Protein AF-A0A2V7XN64-F1 (afdb_monomer_lite)

Structure (mmCIF, N/CA/C/O backbone):
data_AF-A0A2V7XN64-F1
#
_entry.id   AF-A0A2V7XN64-F1
#
loop_
_atom_site.group_PDB
_atom_site.id
_atom_site.type_symbol
_atom_site.label_atom_id
_atom_site.label_alt_id
_atom_site.label_comp_id
_atom_site.label_asym_id
_atom_site.label_entity_id
_atom_site.label_seq_id
_atom_site.pdbx_PDB_ins_code
_atom_site.Cartn_x
_atom_site.Cartn_y
_atom_site.Cartn_z
_atom_site.occupancy
_atom_site.B_iso_or_equiv
_atom_site.auth_seq_id
_atom_site.auth_comp_id
_atom_site.auth_asym_id
_atom_site.auth_atom_id
_atom_site.pdbx_PDB_model_num
ATOM 1 N N . MET A 1 1 ? 35.905 -12.256 -39.930 1.00 64.62 1 MET A N 1
ATOM 2 C CA . MET A 1 1 ? 35.492 -12.302 -38.509 1.00 64.62 1 MET A CA 1
ATOM 3 C C . MET A 1 1 ? 35.348 -13.766 -38.122 1.00 64.62 1 MET A C 1
ATOM 5 O O . MET A 1 1 ? 34.742 -14.495 -38.900 1.00 64.62 1 MET A O 1
ATOM 9 N N . ARG A 1 2 ? 35.971 -14.241 -37.036 1.00 87.88 2 ARG A N 1
ATOM 10 C CA . ARG A 1 2 ? 35.877 -15.666 -36.661 1.00 87.88 2 ARG A CA 1
ATOM 11 C C . ARG A 1 2 ? 34.485 -15.935 -36.075 1.00 87.88 2 ARG A C 1
ATOM 13 O O . ARG A 1 2 ? 33.890 -15.037 -35.491 1.00 87.88 2 ARG A O 1
ATOM 20 N N . LEU A 1 3 ? 33.978 -17.167 -36.184 1.00 87.94 3 LEU A N 1
ATOM 21 C CA . LEU A 1 3 ? 32.663 -17.552 -35.637 1.00 87.94 3 LEU A CA 1
ATOM 22 C C . LEU A 1 3 ? 32.518 -17.186 -34.146 1.00 87.94 3 LEU A C 1
ATOM 24 O O . LEU A 1 3 ? 31.467 -16.733 -33.711 1.00 87.94 3 LEU A O 1
ATOM 28 N N . ARG A 1 4 ? 33.603 -17.312 -33.372 1.00 87.44 4 ARG A N 1
ATOM 29 C CA . ARG A 1 4 ? 33.650 -16.898 -31.959 1.00 87.44 4 ARG A CA 1
ATOM 30 C C . ARG A 1 4 ? 33.387 -15.403 -31.768 1.00 87.44 4 ARG A C 1
ATOM 32 O O . ARG A 1 4 ? 32.646 -15.041 -30.863 1.00 87.44 4 ARG A O 1
ATOM 39 N N . ASP A 1 5 ? 33.935 -14.559 -32.638 1.00 88.25 5 ASP A N 1
ATOM 40 C CA . ASP A 1 5 ? 33.748 -13.105 -32.586 1.00 88.25 5 ASP A CA 1
ATOM 41 C C . ASP A 1 5 ? 32.302 -12.732 -32.957 1.00 88.25 5 ASP A C 1
ATOM 43 O O . ASP A 1 5 ? 31.716 -11.843 -32.349 1.00 88.25 5 ASP A O 1
ATOM 47 N N . GLN A 1 6 ? 31.700 -13.448 -33.917 1.00 88.81 6 GLN A N 1
ATOM 48 C CA . GLN A 1 6 ? 30.286 -13.292 -34.285 1.00 88.81 6 GLN A CA 1
ATOM 49 C C . GLN A 1 6 ? 29.351 -13.664 -33.131 1.00 88.81 6 GLN A C 1
ATOM 51 O O . GLN A 1 6 ? 28.416 -12.923 -32.840 1.00 88.81 6 GLN A O 1
ATOM 56 N N . VAL A 1 7 ? 29.620 -14.782 -32.452 1.00 92.38 7 VAL A N 1
ATOM 57 C CA . VAL A 1 7 ? 28.839 -15.221 -31.286 1.00 92.38 7 VAL A CA 1
ATOM 58 C C . VAL A 1 7 ? 29.004 -14.247 -30.118 1.00 92.38 7 VAL A C 1
ATOM 60 O O . VAL A 1 7 ? 28.010 -13.864 -29.506 1.00 92.38 7 VAL A O 1
ATOM 63 N N . ALA A 1 8 ? 30.231 -13.800 -29.833 1.00 92.12 8 ALA A N 1
ATOM 64 C CA . ALA A 1 8 ? 30.486 -12.816 -28.785 1.00 92.12 8 ALA A CA 1
ATOM 65 C C . ALA A 1 8 ? 29.764 -11.488 -29.068 1.00 92.12 8 ALA A C 1
ATOM 67 O O . ALA A 1 8 ? 29.095 -10.952 -28.188 1.00 92.12 8 ALA A O 1
ATOM 68 N N . LEU A 1 9 ? 29.829 -10.995 -30.309 1.00 93.62 9 LEU A N 1
ATOM 69 C CA . LEU A 1 9 ? 29.122 -9.786 -30.726 1.00 93.62 9 LEU A CA 1
ATOM 70 C C . LEU A 1 9 ? 27.600 -9.942 -30.599 1.00 93.62 9 LEU A C 1
ATOM 72 O O . LEU A 1 9 ? 26.940 -9.053 -30.066 1.00 93.62 9 LEU A O 1
ATOM 76 N N . ALA A 1 10 ? 27.043 -11.073 -31.038 1.00 92.75 10 ALA A N 1
ATOM 77 C CA . ALA A 1 10 ? 25.613 -11.349 -30.916 1.00 92.75 10 ALA A CA 1
ATOM 78 C C . ALA A 1 10 ? 25.155 -11.386 -29.449 1.00 92.75 10 ALA A C 1
ATOM 80 O O . ALA A 1 10 ? 24.114 -10.819 -29.120 1.00 92.75 10 ALA A O 1
ATOM 81 N N . ALA A 1 11 ? 25.946 -11.991 -28.557 1.00 93.69 11 ALA A N 1
ATOM 82 C CA . ALA A 1 11 ? 25.658 -12.012 -27.126 1.00 93.69 11 ALA A CA 1
ATOM 83 C C . ALA A 1 11 ? 25.677 -10.600 -26.517 1.00 93.69 11 ALA A C 1
ATOM 85 O O . ALA A 1 11 ? 24.757 -10.234 -25.788 1.00 93.69 11 ALA A O 1
ATOM 86 N N . VAL A 1 12 ? 26.681 -9.784 -26.857 1.00 95.31 12 VAL A N 1
ATOM 87 C CA . VAL A 1 12 ? 26.767 -8.387 -26.399 1.00 95.31 12 VAL A CA 1
ATOM 88 C C . VAL A 1 12 ? 25.569 -7.573 -26.889 1.00 95.31 12 VAL A C 1
ATOM 90 O O . VAL A 1 12 ? 24.966 -6.850 -26.098 1.00 95.31 12 VAL A O 1
ATOM 93 N N . LEU A 1 13 ? 25.183 -7.721 -28.160 1.00 95.06 13 LEU A N 1
ATOM 94 C CA . LEU A 1 13 ? 24.012 -7.044 -28.719 1.00 95.06 13 LEU A CA 1
ATOM 95 C C . LEU A 1 13 ? 22.727 -7.464 -28.005 1.00 95.06 13 LEU A C 1
ATOM 97 O O . LEU A 1 13 ? 21.963 -6.600 -27.590 1.00 95.06 13 LEU A O 1
ATOM 101 N N . ALA A 1 14 ? 22.515 -8.764 -27.790 1.00 94.44 14 ALA A N 1
ATOM 102 C CA . ALA A 1 14 ? 21.340 -9.261 -27.078 1.00 94.44 14 ALA A CA 1
ATOM 103 C C . ALA A 1 14 ? 21.249 -8.699 -25.648 1.00 94.44 14 ALA A C 1
ATOM 105 O O . ALA A 1 14 ? 20.182 -8.253 -25.222 1.00 94.44 14 ALA A O 1
ATOM 106 N N . VAL A 1 15 ? 22.373 -8.661 -24.924 1.00 94.38 15 VAL A N 1
ATOM 107 C CA . VAL A 1 15 ? 22.450 -8.084 -23.574 1.00 94.38 15 VAL A CA 1
ATOM 108 C C . VAL A 1 15 ? 22.152 -6.583 -23.600 1.00 94.38 15 VAL A C 1
ATOM 110 O O . VAL A 1 15 ? 21.329 -6.108 -22.816 1.00 94.38 15 VAL A O 1
ATOM 113 N N . ALA A 1 16 ? 22.761 -5.835 -24.523 1.00 94.81 16 ALA A N 1
ATOM 114 C CA . ALA A 1 16 ? 22.521 -4.401 -24.666 1.00 94.81 16 ALA A CA 1
ATOM 115 C C . ALA A 1 16 ? 21.051 -4.099 -25.001 1.00 94.81 16 ALA A C 1
ATOM 117 O O . ALA A 1 16 ? 20.446 -3.218 -24.388 1.00 94.81 16 ALA A O 1
ATOM 118 N N . THR A 1 17 ? 20.447 -4.864 -25.915 1.00 94.69 17 THR A N 1
ATOM 119 C CA . THR A 1 17 ? 19.026 -4.740 -26.261 1.00 94.69 17 THR A CA 1
ATOM 120 C C . THR A 1 17 ? 18.131 -5.024 -25.059 1.00 94.69 17 THR A C 1
ATOM 122 O O . THR A 1 17 ? 17.194 -4.267 -24.813 1.00 94.69 17 THR A O 1
ATOM 125 N N . TYR A 1 18 ? 18.423 -6.066 -24.276 1.00 94.38 18 TYR A N 1
ATOM 126 C CA . TYR A 1 18 ? 17.663 -6.366 -23.063 1.00 94.38 18 TYR A CA 1
ATOM 127 C C . TYR A 1 18 ? 17.697 -5.201 -22.064 1.00 94.38 18 TYR A C 1
ATOM 129 O O . TYR A 1 18 ? 16.645 -4.777 -21.584 1.00 94.38 18 TYR A O 1
ATOM 137 N N . PHE A 1 19 ? 18.877 -4.636 -21.788 1.00 95.06 19 PHE A N 1
ATOM 138 C CA . PHE A 1 19 ? 18.994 -3.491 -20.881 1.00 95.06 19 PHE A CA 1
ATOM 139 C C . PHE A 1 19 ? 18.299 -2.236 -21.420 1.00 95.06 19 PHE A C 1
ATOM 141 O O . PHE A 1 19 ? 17.638 -1.538 -20.652 1.00 95.06 19 PHE A O 1
ATOM 148 N N . ALA A 1 20 ? 18.370 -1.979 -22.729 1.00 94.75 20 ALA A N 1
ATOM 149 C CA . ALA A 1 20 ? 17.649 -0.873 -23.354 1.00 94.75 20 ALA A CA 1
ATOM 150 C C . ALA A 1 20 ? 16.124 -1.030 -23.209 1.00 94.75 20 ALA A C 1
ATOM 152 O O . ALA A 1 20 ? 15.440 -0.100 -22.782 1.00 94.75 20 ALA A O 1
ATOM 153 N N . LEU A 1 21 ? 15.586 -2.221 -23.496 1.00 95.44 21 LEU A N 1
ATOM 154 C CA . LEU A 1 21 ? 14.158 -2.512 -23.340 1.00 95.44 21 LEU A CA 1
ATOM 155 C C . LEU A 1 21 ? 13.710 -2.430 -21.882 1.00 95.44 21 LEU A C 1
ATOM 157 O O . LEU A 1 21 ? 12.635 -1.902 -21.597 1.00 95.44 21 LEU A O 1
ATOM 161 N N . ARG A 1 22 ? 14.540 -2.913 -20.953 1.00 94.81 22 ARG A N 1
ATOM 162 C CA . ARG A 1 22 ? 14.286 -2.780 -19.520 1.00 94.81 22 ARG A CA 1
ATOM 163 C C . ARG A 1 22 ? 14.201 -1.313 -19.110 1.00 94.81 22 ARG A C 1
ATOM 165 O O . ARG A 1 22 ? 13.251 -0.949 -18.430 1.00 94.81 22 ARG A O 1
ATOM 172 N N . HIS A 1 23 ? 15.130 -0.472 -19.554 1.00 94.88 23 HIS A N 1
ATOM 173 C CA . HIS A 1 23 ? 15.107 0.954 -19.236 1.00 94.88 23 HIS A CA 1
ATOM 174 C C . HIS A 1 23 ? 13.850 1.648 -19.788 1.00 94.88 23 HIS A C 1
ATOM 176 O O . HIS A 1 23 ? 13.207 2.425 -19.087 1.00 94.88 23 HIS A O 1
ATOM 182 N N . VAL A 1 24 ? 13.427 1.298 -21.009 1.00 95.81 24 VAL A N 1
ATOM 183 C CA . VAL A 1 24 ? 12.155 1.774 -21.584 1.00 95.81 24 VAL A CA 1
ATOM 184 C C . VAL A 1 24 ? 10.953 1.306 -20.759 1.00 95.81 24 VAL A C 1
ATOM 186 O O . VAL A 1 24 ? 10.021 2.080 -20.535 1.00 95.81 24 VAL A O 1
ATOM 189 N N . ALA A 1 25 ? 10.948 0.051 -20.305 1.00 96.00 25 ALA A N 1
ATOM 190 C CA . ALA A 1 25 ? 9.887 -0.482 -19.457 1.00 96.00 25 ALA A CA 1
ATOM 191 C C . ALA A 1 25 ? 9.818 0.247 -18.108 1.00 96.00 25 ALA A C 1
ATOM 193 O O . ALA A 1 25 ? 8.730 0.623 -17.679 1.00 96.00 25 ALA A O 1
ATOM 194 N N . GLU A 1 26 ? 10.963 0.485 -17.469 1.00 94.88 26 GLU A N 1
ATOM 195 C CA . GLU A 1 26 ? 11.059 1.249 -16.225 1.00 94.88 26 GLU A CA 1
ATOM 196 C C . GLU A 1 26 ? 10.533 2.676 -16.433 1.00 94.88 26 GLU A C 1
ATOM 198 O O . GLU A 1 26 ? 9.599 3.072 -15.741 1.00 94.88 26 GLU A O 1
ATOM 203 N N . GLY A 1 27 ? 10.992 3.391 -17.465 1.00 95.50 27 GLY A N 1
ATOM 204 C CA . GLY A 1 27 ? 10.492 4.733 -17.789 1.00 95.50 27 GLY A CA 1
ATOM 205 C C . GLY A 1 27 ? 8.982 4.780 -18.068 1.00 95.50 27 GLY A C 1
ATOM 206 O O . GLY A 1 27 ? 8.300 5.706 -17.631 1.00 95.50 27 GLY A O 1
ATOM 207 N N . LYS A 1 28 ? 8.418 3.756 -18.727 1.00 95.56 28 LYS A N 1
ATOM 208 C CA . LYS A 1 28 ? 6.959 3.627 -18.911 1.00 95.56 28 LYS A CA 1
ATOM 209 C C . LYS A 1 28 ? 6.221 3.418 -17.589 1.00 95.56 28 LYS A C 1
ATOM 211 O O . LYS A 1 28 ? 5.162 4.013 -17.404 1.00 95.56 28 LYS A O 1
ATOM 216 N N . SER A 1 29 ? 6.752 2.589 -16.686 1.00 94.94 29 SER A N 1
ATOM 217 C CA . SER A 1 29 ? 6.166 2.403 -15.353 1.00 94.94 29 SER A CA 1
ATOM 218 C C . SER A 1 29 ? 6.143 3.711 -14.564 1.00 94.94 29 SER A C 1
ATOM 220 O O . SER A 1 29 ? 5.143 4.020 -13.927 1.00 94.94 29 SER A O 1
ATOM 222 N N . GLU A 1 30 ? 7.214 4.499 -14.638 1.00 95.31 30 GLU A N 1
ATOM 223 C CA . GLU A 1 30 ? 7.325 5.780 -13.932 1.00 95.31 30 GLU A CA 1
ATOM 224 C C . GLU A 1 30 ? 6.386 6.839 -14.509 1.00 95.31 30 GLU A C 1
ATOM 226 O O . GLU A 1 30 ? 5.691 7.526 -13.761 1.00 95.31 30 GLU A O 1
ATOM 231 N N . ALA A 1 31 ? 6.295 6.926 -15.837 1.00 95.44 31 ALA A N 1
ATOM 232 C CA . ALA A 1 31 ? 5.363 7.828 -16.505 1.00 95.44 31 ALA A CA 1
ATOM 233 C C . ALA A 1 31 ? 3.897 7.519 -16.149 1.00 95.44 31 ALA A C 1
ATOM 235 O O . ALA A 1 31 ? 3.103 8.443 -15.983 1.00 95.44 31 ALA A O 1
ATOM 236 N N . ALA A 1 32 ? 3.543 6.240 -15.973 1.00 95.31 32 ALA A N 1
ATOM 237 C CA . ALA A 1 32 ? 2.188 5.822 -15.603 1.00 95.31 32 ALA A CA 1
ATOM 238 C C . ALA A 1 32 ? 1.737 6.336 -14.221 1.00 95.31 32 ALA A C 1
ATOM 240 O O . ALA A 1 32 ? 0.539 6.393 -13.953 1.00 95.31 32 ALA A O 1
ATOM 241 N N . VAL A 1 33 ? 2.679 6.726 -13.358 1.00 96.25 33 VAL A N 1
ATOM 242 C CA . VAL A 1 33 ? 2.412 7.225 -11.999 1.00 96.25 33 VAL A CA 1
ATOM 243 C C . VAL A 1 33 ? 2.814 8.692 -11.808 1.00 96.25 33 VAL A C 1
ATOM 245 O O . VAL A 1 33 ? 2.978 9.146 -10.679 1.00 96.25 33 VAL A O 1
ATOM 248 N N . GLY A 1 34 ? 2.978 9.439 -12.905 1.00 94.69 34 GLY A N 1
ATOM 249 C CA . GLY A 1 34 ? 3.270 10.877 -12.879 1.00 94.69 34 GLY A CA 1
ATOM 250 C C . GLY A 1 34 ? 4.756 11.247 -12.773 1.00 94.69 34 GLY A C 1
ATOM 251 O O . GLY A 1 34 ? 5.073 12.431 -12.701 1.00 94.69 34 GLY A O 1
ATOM 252 N N . GLY A 1 35 ? 5.669 10.272 -12.813 1.00 93.38 35 GLY A N 1
ATOM 253 C CA . GLY A 1 35 ? 7.117 10.498 -12.773 1.00 93.38 35 GLY A CA 1
ATOM 254 C C . GLY A 1 35 ? 7.665 10.907 -11.399 1.00 93.38 35 GLY A C 1
ATOM 255 O O . GLY A 1 35 ? 6.955 10.906 -10.393 1.00 93.38 35 GLY A O 1
ATOM 256 N N . GLY A 1 36 ? 8.968 11.215 -11.355 1.00 93.50 36 GLY A N 1
ATOM 257 C CA . GLY A 1 36 ? 9.659 11.657 -10.133 1.00 93.50 36 GLY A CA 1
ATOM 258 C C . GLY A 1 36 ? 9.657 10.616 -9.011 1.00 93.50 36 GLY A C 1
ATOM 259 O O . GLY A 1 36 ? 9.630 10.974 -7.836 1.00 93.50 36 GLY A O 1
ATOM 260 N N . VAL A 1 37 ? 9.609 9.332 -9.372 1.00 96.69 37 VAL A N 1
ATOM 261 C CA . VAL A 1 37 ? 9.545 8.242 -8.401 1.00 96.69 37 VAL A CA 1
ATOM 262 C C . VAL A 1 37 ? 10.905 8.010 -7.759 1.00 96.69 37 VAL A C 1
ATOM 264 O O . VAL A 1 37 ? 11.946 8.224 -8.378 1.00 96.69 37 VAL A O 1
ATOM 267 N N . PHE A 1 38 ? 10.901 7.504 -6.534 1.00 96.62 38 PHE A N 1
ATOM 268 C CA . PHE A 1 38 ? 12.132 7.166 -5.828 1.00 96.62 38 PHE A CA 1
ATOM 269 C C . PHE A 1 38 ? 11.915 6.001 -4.870 1.00 96.62 38 PHE A C 1
ATOM 271 O O . PHE A 1 38 ? 10.785 5.606 -4.579 1.00 96.62 38 PHE A O 1
ATOM 278 N N . ARG A 1 39 ? 13.007 5.407 -4.397 1.00 94.44 39 ARG A N 1
ATOM 279 C CA . ARG A 1 39 ? 12.948 4.343 -3.394 1.00 94.44 39 ARG A CA 1
ATOM 280 C C . ARG A 1 39 ? 12.865 4.963 -1.997 1.00 94.44 39 ARG A C 1
ATOM 282 O O . ARG A 1 39 ? 13.573 5.931 -1.741 1.00 94.44 39 ARG A O 1
ATOM 289 N N . PRO A 1 40 ? 12.044 4.419 -1.084 1.00 90.38 40 PRO A N 1
ATOM 290 C CA . PRO A 1 40 ? 12.099 4.814 0.318 1.00 90.38 40 PRO A CA 1
ATOM 291 C C . PRO A 1 40 ? 13.333 4.164 0.970 1.00 90.38 40 PRO A C 1
ATOM 293 O O . PRO A 1 40 ? 13.292 3.021 1.436 1.00 90.38 40 PRO A O 1
ATOM 296 N N . ASP A 1 41 ? 14.462 4.865 0.920 1.00 90.75 41 ASP A N 1
ATOM 297 C CA . ASP A 1 41 ? 15.763 4.429 1.435 1.00 90.75 41 ASP A CA 1
ATOM 298 C C . ASP A 1 41 ? 16.497 5.561 2.179 1.00 90.75 41 ASP A C 1
ATOM 300 O O . ASP A 1 41 ? 15.908 6.588 2.512 1.00 90.75 41 ASP A O 1
ATOM 304 N N . GLU A 1 42 ? 17.779 5.366 2.491 1.00 83.94 42 GLU A N 1
ATOM 305 C CA . GLU A 1 42 ? 18.584 6.316 3.272 1.00 83.94 42 GLU A CA 1
ATOM 306 C C . GLU A 1 42 ? 18.710 7.702 2.614 1.00 83.94 42 GLU A C 1
ATOM 308 O O . GLU A 1 42 ? 18.925 8.691 3.318 1.00 83.94 42 GLU A O 1
ATOM 313 N N . HIS A 1 43 ? 18.528 7.808 1.292 1.00 90.50 43 HIS A N 1
ATOM 314 C CA . HIS A 1 43 ? 18.517 9.093 0.587 1.00 90.50 43 HIS A CA 1
ATOM 315 C C . HIS A 1 43 ? 17.185 9.844 0.741 1.00 90.50 43 HIS A C 1
ATOM 317 O O . HIS A 1 43 ? 17.131 11.054 0.525 1.00 90.50 43 HIS A O 1
ATOM 323 N N . HIS A 1 44 ? 16.131 9.145 1.167 1.00 92.38 44 HIS A N 1
ATOM 324 C CA . HIS A 1 44 ? 14.772 9.644 1.368 1.00 92.38 44 HIS A CA 1
ATOM 325 C C . HIS A 1 44 ? 14.275 9.262 2.765 1.00 92.38 44 HIS A C 1
ATOM 327 O O . HIS A 1 44 ? 13.326 8.497 2.948 1.00 92.38 44 HIS A O 1
ATOM 333 N N . ARG A 1 45 ? 14.988 9.776 3.774 1.00 94.50 45 ARG A N 1
ATOM 334 C CA . ARG A 1 45 ? 14.838 9.367 5.174 1.00 94.50 45 ARG A CA 1
ATOM 335 C C . ARG A 1 45 ? 13.417 9.554 5.717 1.00 94.50 45 ARG A C 1
ATOM 337 O O . ARG A 1 45 ? 12.956 8.699 6.463 1.00 94.50 45 ARG A O 1
ATOM 344 N N . GLU A 1 46 ? 12.719 10.629 5.345 1.00 97.00 46 GLU A N 1
ATOM 345 C CA . GLU A 1 46 ? 11.340 10.876 5.796 1.00 97.00 46 GLU A CA 1
ATOM 346 C C . GLU A 1 46 ? 10.398 9.748 5.341 1.00 97.00 46 GLU A C 1
ATOM 348 O O . GLU A 1 46 ? 9.628 9.205 6.136 1.00 97.00 46 GLU A O 1
ATOM 353 N N . GLU A 1 47 ? 10.495 9.346 4.073 1.00 97.44 47 GLU A N 1
ATOM 354 C CA . GLU A 1 47 ? 9.693 8.271 3.497 1.00 97.44 47 GLU A CA 1
ATOM 355 C C . GLU A 1 47 ? 10.124 6.892 3.994 1.00 97.44 47 GLU A C 1
ATOM 357 O O . GLU A 1 47 ? 9.268 6.032 4.197 1.00 97.44 47 GLU A O 1
ATOM 362 N N . ALA A 1 48 ? 11.420 6.676 4.227 1.00 97.06 48 ALA A N 1
ATOM 363 C CA . ALA A 1 48 ? 11.916 5.451 4.847 1.00 97.06 48 ALA A CA 1
ATOM 364 C C . ALA A 1 48 ? 11.361 5.285 6.274 1.00 97.06 48 ALA A C 1
ATOM 366 O O . ALA A 1 48 ? 10.786 4.247 6.596 1.00 97.06 48 ALA A O 1
ATOM 367 N N . GLU A 1 49 ? 11.423 6.335 7.099 1.00 97.75 49 GLU A N 1
ATOM 368 C CA . GLU A 1 49 ? 10.840 6.332 8.444 1.00 97.75 49 GLU A CA 1
ATOM 369 C C . GLU A 1 49 ? 9.316 6.152 8.403 1.00 97.75 49 GLU A C 1
ATOM 371 O O . GLU A 1 49 ? 8.747 5.428 9.221 1.00 97.75 49 GLU A O 1
ATOM 376 N N . ALA A 1 50 ? 8.627 6.788 7.451 1.00 97.81 50 ALA A N 1
ATOM 377 C CA . ALA A 1 50 ? 7.187 6.616 7.273 1.00 97.81 50 ALA A CA 1
ATOM 378 C C . ALA A 1 50 ? 6.815 5.186 6.862 1.00 97.81 50 ALA A C 1
ATOM 380 O O . ALA A 1 50 ? 5.839 4.627 7.367 1.00 97.81 50 ALA A O 1
ATOM 381 N N . PHE A 1 51 ? 7.625 4.561 6.009 1.00 98.25 51 PHE A N 1
ATOM 382 C CA . PHE A 1 51 ? 7.477 3.160 5.640 1.00 98.25 51 PHE A CA 1
ATOM 383 C C . PHE A 1 51 ? 7.690 2.216 6.829 1.00 98.25 51 PHE A C 1
ATOM 385 O O . PHE A 1 51 ? 6.923 1.264 7.005 1.00 98.25 51 PHE A O 1
ATOM 392 N N . ASP A 1 52 ? 8.660 2.503 7.695 1.00 98.06 52 ASP A N 1
ATOM 393 C CA . ASP A 1 52 ? 8.863 1.739 8.926 1.00 98.06 52 ASP A CA 1
ATOM 394 C C . ASP A 1 52 ? 7.701 1.906 9.911 1.00 98.06 52 ASP A C 1
ATOM 396 O O . ASP A 1 52 ? 7.244 0.916 10.493 1.00 98.06 52 ASP A O 1
ATOM 400 N N . ARG A 1 53 ? 7.145 3.120 10.048 1.00 98.00 53 ARG A N 1
ATOM 401 C CA . ARG A 1 53 ? 5.924 3.355 10.840 1.00 98.00 53 ARG A CA 1
ATOM 402 C C . ARG A 1 53 ? 4.745 2.550 10.304 1.00 98.00 53 ARG A C 1
ATOM 404 O O . ARG A 1 53 ? 4.053 1.901 11.085 1.00 98.00 53 ARG A O 1
ATOM 411 N N . LEU A 1 54 ? 4.551 2.539 8.988 1.00 98.25 54 LEU A N 1
ATOM 412 C CA . LEU A 1 54 ? 3.527 1.733 8.329 1.00 98.25 54 LEU A CA 1
ATOM 413 C C . LEU A 1 54 ? 3.706 0.239 8.609 1.00 98.25 54 LEU A C 1
ATOM 415 O O . LEU A 1 54 ? 2.756 -0.428 9.017 1.00 98.25 54 LEU A O 1
ATOM 419 N N . ARG A 1 55 ? 4.921 -0.295 8.446 1.00 98.25 55 ARG A N 1
ATOM 420 C CA . ARG A 1 55 ? 5.221 -1.697 8.770 1.00 98.25 55 ARG A CA 1
ATOM 421 C C . ARG A 1 55 ? 4.924 -2.012 10.230 1.00 98.25 55 ARG A C 1
ATOM 423 O O . ARG A 1 55 ? 4.272 -3.017 10.505 1.00 98.25 55 ARG A O 1
ATOM 430 N N . ALA A 1 56 ? 5.364 -1.161 11.153 1.00 98.19 56 ALA A N 1
ATOM 431 C CA . ALA A 1 56 ? 5.088 -1.325 12.575 1.00 98.19 56 ALA A CA 1
ATOM 432 C C . ALA A 1 56 ? 3.579 -1.300 12.863 1.00 98.19 56 ALA A C 1
ATOM 434 O O . ALA A 1 56 ? 3.097 -2.112 13.651 1.00 98.19 56 ALA A O 1
ATOM 435 N N . GLN A 1 57 ? 2.820 -0.434 12.189 1.00 97.06 57 GLN A N 1
ATOM 436 C CA . GLN A 1 57 ? 1.368 -0.376 12.333 1.00 97.06 57 GLN A CA 1
ATOM 437 C C . GLN A 1 57 ? 0.685 -1.646 11.811 1.00 97.06 57 GLN A C 1
ATOM 439 O O . GLN A 1 57 ? -0.187 -2.190 12.482 1.00 97.06 57 GLN A O 1
ATOM 444 N N . ILE A 1 58 ? 1.121 -2.181 10.668 1.00 97.44 58 ILE A N 1
ATOM 445 C CA . ILE A 1 58 ? 0.622 -3.457 10.130 1.00 97.44 58 ILE A CA 1
ATOM 446 C C . ILE A 1 58 ? 0.919 -4.621 11.091 1.00 97.44 58 ILE A C 1
ATOM 448 O O . ILE A 1 58 ? 0.060 -5.477 11.312 1.00 97.44 58 ILE A O 1
ATOM 452 N N . VAL A 1 59 ? 2.098 -4.632 11.721 1.00 96.75 59 VAL A N 1
ATOM 453 C CA . VAL A 1 59 ? 2.436 -5.611 12.769 1.00 96.75 59 VAL A CA 1
ATOM 454 C C . VAL A 1 59 ? 1.515 -5.462 13.981 1.00 96.75 59 VAL A C 1
ATOM 456 O O . VAL A 1 59 ? 1.031 -6.472 14.485 1.00 96.75 59 VAL A O 1
ATOM 459 N N . LYS A 1 60 ? 1.234 -4.231 14.431 1.00 94.31 60 LYS A N 1
ATOM 460 C CA . LYS A 1 60 ? 0.295 -3.968 15.537 1.00 94.31 60 LYS A CA 1
ATOM 461 C C . LYS A 1 60 ? -1.127 -4.432 15.221 1.00 94.31 60 LYS A C 1
ATOM 463 O O . LYS A 1 60 ? -1.781 -4.980 16.096 1.00 94.31 60 LYS A O 1
ATOM 468 N N . MET A 1 61 ? -1.563 -4.320 13.965 1.00 94.38 61 MET A N 1
ATOM 469 C CA . MET A 1 61 ? -2.812 -4.919 13.465 1.00 94.38 61 MET A CA 1
ATOM 470 C C . MET A 1 61 ? -2.733 -6.458 13.329 1.00 94.38 61 MET A C 1
ATOM 472 O O . MET A 1 61 ? -3.622 -7.105 12.775 1.00 94.38 61 MET A O 1
ATOM 476 N N . GLY A 1 62 ? -1.651 -7.079 13.802 1.00 93.00 62 GLY A N 1
ATOM 477 C CA . GLY A 1 62 ? -1.463 -8.523 13.873 1.00 93.00 62 GLY A CA 1
ATOM 478 C C . GLY A 1 62 ? -0.974 -9.182 12.583 1.00 93.00 62 GLY A C 1
ATOM 479 O O . GLY A 1 62 ? -1.113 -10.400 12.461 1.00 93.00 62 GLY A O 1
ATOM 480 N N . ASP A 1 63 ? -0.493 -8.439 11.575 1.00 95.44 63 ASP A N 1
ATOM 481 C CA . ASP A 1 63 ? -0.027 -9.023 10.304 1.00 95.44 63 ASP A CA 1
ATOM 482 C C . ASP A 1 63 ? 1.473 -8.824 10.063 1.00 95.44 63 ASP A C 1
ATOM 484 O O . ASP A 1 63 ? 1.930 -8.086 9.186 1.00 95.44 63 ASP A O 1
ATOM 488 N N . ALA A 1 64 ? 2.279 -9.556 10.826 1.00 96.06 64 ALA A N 1
ATOM 489 C CA . ALA A 1 64 ? 3.721 -9.553 10.623 1.00 96.06 64 ALA A CA 1
ATOM 490 C C . ALA A 1 64 ? 4.143 -10.071 9.233 1.00 96.06 64 ALA A C 1
ATOM 492 O O . ALA A 1 64 ? 5.221 -9.704 8.759 1.00 96.06 64 ALA A O 1
ATOM 493 N N . LEU A 1 65 ? 3.327 -10.899 8.567 1.00 97.00 65 LEU A N 1
ATOM 494 C CA . LEU A 1 65 ? 3.661 -11.470 7.261 1.00 97.00 65 LEU A CA 1
ATOM 495 C C . LEU A 1 65 ? 3.533 -10.433 6.147 1.00 97.00 65 LEU A C 1
ATOM 497 O O . LEU A 1 65 ? 4.449 -10.318 5.328 1.00 97.00 65 LEU A O 1
ATOM 501 N N . LEU A 1 66 ? 2.458 -9.639 6.140 1.00 97.88 66 LEU A N 1
ATOM 502 C CA . LEU A 1 66 ? 2.304 -8.525 5.205 1.00 97.88 66 LEU A CA 1
ATOM 503 C C . LEU A 1 66 ? 3.419 -7.494 5.405 1.00 97.88 66 LEU A C 1
ATOM 505 O O . LEU A 1 66 ? 4.081 -7.117 4.438 1.00 97.88 66 LEU A O 1
ATOM 509 N N . ALA A 1 67 ? 3.712 -7.110 6.651 1.00 98.38 67 ALA A N 1
ATOM 510 C CA . ALA A 1 67 ? 4.801 -6.178 6.939 1.00 98.38 67 ALA A CA 1
ATOM 511 C C . ALA A 1 67 ? 6.155 -6.691 6.407 1.00 98.38 67 ALA A C 1
ATOM 513 O O . ALA A 1 67 ? 6.895 -5.945 5.759 1.00 98.38 67 ALA A O 1
ATOM 514 N N . GLN A 1 68 ? 6.479 -7.972 6.623 1.00 98.56 68 GLN A N 1
ATOM 515 C CA . GLN A 1 68 ? 7.686 -8.609 6.075 1.00 98.56 68 GLN A CA 1
ATOM 516 C C . GLN A 1 68 ? 7.673 -8.694 4.544 1.00 98.56 68 GLN A C 1
ATOM 518 O O . GLN A 1 68 ? 8.718 -8.558 3.905 1.00 98.56 68 GLN A O 1
ATOM 523 N N . ARG A 1 69 ? 6.510 -8.933 3.927 1.00 98.38 69 ARG A N 1
ATOM 524 C CA . ARG A 1 69 ? 6.373 -8.949 2.467 1.00 98.38 69 ARG A CA 1
ATOM 525 C C . ARG A 1 69 ? 6.688 -7.579 1.876 1.00 98.38 69 ARG A C 1
ATOM 527 O O . ARG A 1 69 ? 7.486 -7.525 0.944 1.00 98.38 69 ARG A O 1
ATOM 534 N N . LEU A 1 70 ? 6.147 -6.508 2.451 1.00 98.44 70 LEU A N 1
ATOM 535 C CA . LEU A 1 70 ? 6.420 -5.136 2.021 1.00 98.44 70 LEU A CA 1
ATOM 536 C C . LEU A 1 70 ? 7.906 -4.788 2.136 1.00 98.44 70 LEU A C 1
ATOM 538 O O . LEU A 1 70 ? 8.473 -4.223 1.205 1.00 98.44 70 LEU A O 1
ATOM 542 N N . GLU A 1 71 ? 8.570 -5.194 3.218 1.00 98.38 71 GLU A N 1
ATOM 543 C CA . GLU A 1 71 ? 10.013 -4.960 3.361 1.00 98.38 71 GLU A CA 1
ATOM 544 C C . GLU A 1 71 ? 10.842 -5.715 2.330 1.00 98.38 71 GLU A C 1
ATOM 546 O O . GLU A 1 71 ? 11.746 -5.143 1.729 1.00 98.38 71 GLU A O 1
ATOM 551 N N . ARG A 1 72 ? 10.504 -6.976 2.040 1.00 98.31 72 ARG A N 1
ATOM 552 C CA . ARG A 1 72 ? 11.175 -7.712 0.959 1.00 98.31 72 ARG A CA 1
ATOM 553 C C . ARG A 1 72 ? 10.978 -7.036 -0.394 1.00 98.31 72 ARG A C 1
ATOM 555 O O . ARG A 1 72 ? 11.915 -7.015 -1.190 1.00 98.31 72 ARG A O 1
ATOM 562 N N . LEU A 1 73 ? 9.793 -6.482 -0.655 1.00 98.25 73 LEU A N 1
ATOM 563 C CA . LEU A 1 73 ? 9.516 -5.735 -1.883 1.00 98.25 73 LEU A CA 1
ATOM 564 C C . LEU A 1 73 ? 10.332 -4.441 -1.949 1.00 98.25 73 LEU A C 1
ATOM 566 O O . LEU A 1 73 ? 10.920 -4.164 -2.992 1.00 98.25 73 LEU A O 1
ATOM 570 N N . ARG A 1 74 ? 10.445 -3.696 -0.845 1.00 97.62 74 ARG A N 1
ATOM 571 C CA . ARG A 1 74 ? 11.314 -2.516 -0.748 1.00 97.62 74 ARG A CA 1
ATOM 572 C C . ARG A 1 74 ? 12.781 -2.878 -0.979 1.00 97.62 74 ARG A C 1
ATOM 574 O O . ARG A 1 74 ? 13.395 -2.345 -1.899 1.00 97.62 74 ARG A O 1
ATOM 581 N N . ALA A 1 75 ? 13.315 -3.829 -0.214 1.00 96.88 75 ALA A N 1
ATOM 582 C CA . ALA A 1 75 ? 14.713 -4.253 -0.285 1.00 96.88 75 ALA A CA 1
ATOM 583 C C . ALA A 1 75 ? 15.096 -4.816 -1.666 1.00 96.88 75 ALA A C 1
ATOM 585 O O . ALA A 1 75 ? 16.213 -4.618 -2.134 1.00 96.88 75 ALA A O 1
ATOM 586 N N . SER A 1 76 ? 14.154 -5.467 -2.356 1.00 96.38 76 SER A N 1
ATOM 587 C CA . SER A 1 76 ? 14.362 -5.989 -3.716 1.00 96.38 76 SER A CA 1
ATOM 588 C C . SER A 1 76 ? 14.136 -4.941 -4.818 1.00 96.38 76 SER A C 1
ATOM 590 O O . SER A 1 76 ? 14.246 -5.261 -6.001 1.00 96.38 76 SER A O 1
ATOM 592 N N . GLY A 1 77 ? 13.805 -3.694 -4.466 1.00 95.44 77 GLY A N 1
ATOM 593 C CA . GLY A 1 77 ? 13.588 -2.607 -5.421 1.00 95.44 77 GLY A CA 1
ATOM 594 C C . GLY A 1 77 ? 12.272 -2.695 -6.200 1.00 95.44 77 GLY A C 1
ATOM 595 O O . GLY A 1 77 ? 12.186 -2.157 -7.306 1.00 95.44 77 GLY A O 1
ATOM 596 N N . PHE A 1 78 ? 11.258 -3.357 -5.644 1.00 97.56 78 PHE A N 1
ATOM 597 C CA . PHE A 1 78 ? 9.916 -3.493 -6.217 1.00 97.56 78 PHE A CA 1
ATOM 598 C C . PHE A 1 78 ? 8.870 -2.579 -5.574 1.00 97.56 78 PHE A C 1
ATOM 600 O O . PHE A 1 78 ? 7.776 -2.473 -6.116 1.00 97.56 78 PHE A O 1
ATOM 607 N N . LEU A 1 79 ? 9.185 -1.905 -4.465 1.00 98.31 79 LEU A N 1
ATOM 608 C CA . LEU A 1 79 ? 8.318 -0.903 -3.839 1.00 98.31 79 LEU A CA 1
ATOM 609 C C . LEU A 1 79 ? 8.965 0.481 -3.922 1.00 98.31 79 LEU A C 1
ATOM 611 O O . LEU A 1 79 ? 10.124 0.648 -3.543 1.00 98.31 79 LEU A O 1
ATOM 615 N N . TRP A 1 80 ? 8.219 1.447 -4.449 1.00 98.31 80 TRP A N 1
ATOM 616 C CA . TRP A 1 80 ? 8.679 2.805 -4.740 1.00 98.31 80 TRP A CA 1
ATOM 617 C C . TRP A 1 80 ? 7.660 3.836 -4.257 1.00 98.31 80 TRP A C 1
ATOM 619 O O . TRP A 1 80 ? 6.478 3.536 -4.105 1.00 98.31 80 TRP A O 1
ATOM 629 N N . ILE A 1 81 ? 8.114 5.066 -4.051 1.00 98.31 81 ILE A N 1
ATOM 630 C CA . ILE A 1 81 ? 7.274 6.225 -3.769 1.00 98.31 81 ILE A CA 1
ATOM 631 C C . ILE A 1 81 ? 6.983 6.950 -5.079 1.00 98.31 81 ILE A C 1
ATOM 633 O O . ILE A 1 81 ? 7.891 7.198 -5.870 1.00 98.31 81 ILE A O 1
ATOM 637 N N . ALA A 1 82 ? 5.717 7.297 -5.298 1.00 97.81 82 ALA A N 1
ATOM 638 C CA . ALA A 1 82 ? 5.256 8.068 -6.444 1.00 97.81 82 ALA A CA 1
ATOM 639 C C . ALA A 1 82 ? 4.553 9.351 -5.971 1.00 97.81 82 ALA A C 1
ATOM 641 O O . ALA A 1 82 ? 3.368 9.323 -5.626 1.00 97.81 82 ALA A O 1
ATOM 642 N N . PRO A 1 83 ? 5.260 10.495 -5.936 1.00 95.88 83 PRO A N 1
ATOM 643 C CA . PRO A 1 83 ? 4.662 11.780 -5.570 1.00 95.88 83 PRO A CA 1
ATOM 644 C C . PRO A 1 83 ? 3.578 12.240 -6.552 1.00 95.88 83 PRO A C 1
ATOM 646 O O . PRO A 1 83 ? 2.586 12.826 -6.130 1.00 95.88 83 PRO A O 1
ATOM 649 N N . GLY A 1 84 ? 3.756 11.944 -7.845 1.00 94.62 84 GLY A N 1
ATOM 650 C CA . GLY A 1 84 ? 2.816 12.288 -8.916 1.00 94.62 84 GLY A CA 1
ATOM 651 C C . GLY A 1 84 ? 1.605 11.357 -9.033 1.00 94.62 84 GLY A C 1
ATOM 652 O O . GLY A 1 84 ? 0.778 11.555 -9.924 1.00 94.62 84 GLY A O 1
ATOM 653 N N . LEU A 1 85 ? 1.482 10.347 -8.161 1.00 96.12 85 LEU A N 1
ATOM 654 C CA . LEU A 1 85 ? 0.350 9.428 -8.194 1.00 96.12 85 LEU A CA 1
ATOM 655 C C . LEU A 1 85 ? -0.946 10.183 -7.863 1.00 96.12 85 LEU A C 1
ATOM 657 O O . LEU A 1 85 ? -1.003 10.969 -6.912 1.00 96.12 85 LEU A O 1
ATOM 661 N N . GLY A 1 86 ? -1.982 9.932 -8.672 1.00 91.88 86 GLY A N 1
ATOM 662 C CA . GLY A 1 86 ? -3.257 10.644 -8.616 1.00 91.88 86 GLY A CA 1
ATOM 663 C C . GLY A 1 86 ? -3.878 10.682 -7.211 1.00 91.88 86 GLY A C 1
ATOM 664 O O . GLY A 1 86 ? -3.698 9.750 -6.424 1.00 91.88 86 GLY A O 1
ATOM 665 N N . PRO A 1 87 ? -4.634 11.744 -6.883 1.00 89.38 87 PRO A N 1
ATOM 666 C CA . PRO A 1 87 ? -4.952 12.089 -5.501 1.00 89.38 87 PRO A CA 1
ATOM 667 C C . PRO A 1 87 ? -5.909 11.114 -4.801 1.00 89.38 87 PRO A C 1
ATOM 669 O O . PRO A 1 87 ? -5.955 11.101 -3.573 1.00 89.38 87 PRO A O 1
ATOM 672 N N . GLU A 1 88 ? -6.616 10.285 -5.571 1.00 88.81 88 GLU A N 1
ATOM 673 C CA . GLU A 1 88 ? -7.557 9.259 -5.099 1.00 88.81 88 GLU A CA 1
ATOM 674 C C . GLU A 1 88 ? -6.901 7.892 -4.824 1.00 88.81 88 GLU A C 1
ATOM 676 O O . GLU A 1 88 ? -7.578 6.962 -4.394 1.00 88.81 88 GLU A O 1
ATOM 681 N N . ARG A 1 89 ? -5.602 7.721 -5.119 1.00 93.62 89 ARG A N 1
ATOM 682 C CA . ARG A 1 89 ? -4.913 6.427 -4.997 1.00 93.62 89 ARG A CA 1
ATOM 683 C C . ARG A 1 89 ? -3.987 6.392 -3.787 1.00 93.62 89 ARG A C 1
ATOM 685 O O . ARG A 1 89 ? -3.140 7.267 -3.621 1.00 93.62 89 ARG A O 1
ATOM 692 N N . TRP A 1 90 ? -4.089 5.316 -3.014 1.00 97.25 90 TRP A N 1
ATOM 693 C CA . TRP A 1 90 ? -3.142 4.974 -1.949 1.00 97.25 90 TRP A CA 1
ATOM 694 C C . TRP A 1 90 ? -1.837 4.421 -2.524 1.00 97.25 90 TRP A C 1
ATOM 696 O O . TRP A 1 90 ? -0.739 4.863 -2.180 1.00 97.25 90 TRP A O 1
ATOM 706 N N . ALA A 1 91 ? -1.976 3.458 -3.433 1.00 98.19 91 ALA A N 1
ATOM 707 C CA . ALA A 1 91 ? -0.898 2.780 -4.124 1.00 98.19 91 ALA A CA 1
ATOM 708 C C . ALA A 1 91 ? -1.379 2.290 -5.503 1.00 98.19 91 ALA A C 1
ATOM 710 O O . ALA A 1 91 ? -2.545 2.474 -5.857 1.00 98.19 91 ALA A O 1
ATOM 711 N N . VAL A 1 92 ? -0.463 1.747 -6.304 1.00 98.12 92 VAL A N 1
ATOM 712 C CA . VAL A 1 92 ? -0.771 1.047 -7.557 1.00 98.12 92 VAL A CA 1
ATOM 713 C C . VAL A 1 92 ? 0.346 0.073 -7.928 1.00 98.12 92 VAL A C 1
ATOM 715 O O . VAL A 1 92 ? 1.530 0.420 -7.881 1.00 98.12 92 VAL A O 1
ATOM 718 N N . PHE A 1 93 ? -0.009 -1.137 -8.340 1.00 98.25 93 PHE A N 1
ATOM 719 C CA . PHE A 1 93 ? 0.883 -2.064 -9.014 1.00 98.25 93 PHE A CA 1
ATOM 720 C C . PHE A 1 93 ? 0.927 -1.752 -10.509 1.00 98.25 93 PHE A C 1
ATOM 722 O O . PHE A 1 93 ? -0.089 -1.695 -11.197 1.00 98.25 93 PHE A O 1
ATOM 729 N N . VAL A 1 94 ? 2.134 -1.582 -11.041 1.00 97.50 94 VAL A N 1
ATOM 730 C CA . VAL A 1 94 ? 2.355 -1.342 -12.465 1.00 97.50 94 VAL A CA 1
ATOM 731 C C . VAL A 1 94 ? 3.313 -2.386 -12.998 1.00 97.50 94 VAL A C 1
ATOM 733 O O . VAL A 1 94 ? 4.425 -2.560 -12.491 1.00 97.50 94 VAL A O 1
ATOM 736 N N . THR A 1 95 ? 2.910 -3.032 -14.089 1.00 96.25 95 THR A N 1
ATOM 737 C CA . THR A 1 95 ? 3.811 -3.812 -14.930 1.00 96.25 95 THR A CA 1
ATOM 738 C C . THR A 1 95 ? 3.913 -3.192 -16.317 1.00 96.25 95 THR A C 1
ATOM 740 O O . THR A 1 95 ? 2.914 -2.801 -16.913 1.00 96.25 95 THR A O 1
ATOM 743 N N . ALA A 1 96 ? 5.135 -3.077 -16.834 1.00 94.94 96 ALA A N 1
ATOM 744 C CA . ALA A 1 96 ? 5.391 -2.549 -18.167 1.00 94.94 96 ALA A CA 1
ATOM 745 C C . ALA A 1 96 ? 6.232 -3.541 -18.968 1.00 94.94 96 ALA A C 1
ATOM 747 O O . ALA A 1 96 ? 7.297 -3.979 -18.524 1.00 94.94 96 ALA A O 1
ATOM 748 N N . LEU A 1 97 ? 5.730 -3.893 -20.157 1.00 91.31 97 LEU A N 1
ATOM 749 C CA . LEU A 1 97 ? 6.382 -4.778 -21.132 1.00 91.31 97 LEU A CA 1
ATOM 750 C C . LEU A 1 97 ? 6.794 -6.159 -20.576 1.00 91.31 97 LEU A C 1
ATOM 752 O O . LEU A 1 97 ? 7.637 -6.822 -21.166 1.00 91.31 97 LEU A O 1
ATOM 756 N N . GLY A 1 98 ? 6.258 -6.581 -19.423 1.00 89.00 98 GLY A N 1
ATOM 757 C CA . GLY A 1 98 ? 6.709 -7.781 -18.706 1.00 89.00 98 GLY A CA 1
ATOM 758 C C . GLY A 1 98 ? 8.138 -7.697 -18.145 1.00 89.00 98 GLY A C 1
ATOM 759 O O . GLY A 1 98 ? 8.626 -8.675 -17.587 1.00 89.00 98 GLY A O 1
ATOM 760 N N . LEU A 1 99 ? 8.804 -6.545 -18.273 1.00 92.50 99 LEU A N 1
ATOM 761 C CA . LEU A 1 99 ? 10.208 -6.330 -17.896 1.00 92.50 99 LEU A CA 1
ATOM 762 C C . LEU A 1 99 ? 10.355 -5.473 -16.635 1.00 92.50 99 LEU A C 1
ATOM 764 O O . LEU A 1 99 ? 11.348 -5.590 -15.921 1.00 92.50 99 LEU A O 1
ATOM 768 N N . SER A 1 100 ? 9.361 -4.631 -16.349 1.00 94.56 100 SER A N 1
ATOM 769 C CA . SER A 1 100 ? 9.250 -3.870 -15.107 1.00 94.56 100 SER A CA 1
ATOM 770 C C . SER A 1 100 ? 7.987 -4.294 -14.362 1.00 94.56 100 SER A C 1
ATOM 772 O O . SER A 1 100 ? 6.931 -4.498 -14.969 1.00 94.56 100 SER A O 1
ATOM 774 N N . ARG A 1 101 ? 8.104 -4.445 -13.042 1.00 96.06 101 ARG A N 1
ATOM 775 C CA . ARG A 1 101 ? 6.995 -4.696 -12.116 1.00 96.06 101 ARG A CA 1
ATOM 776 C C . ARG A 1 101 ? 7.273 -3.995 -10.798 1.00 96.06 101 ARG A C 1
ATOM 778 O O . ARG A 1 101 ? 8.283 -4.288 -10.165 1.00 96.06 101 ARG A O 1
ATOM 785 N N . ARG A 1 102 ? 6.427 -3.055 -10.396 1.00 97.44 102 ARG A N 1
ATOM 786 C CA . ARG A 1 102 ? 6.637 -2.246 -9.188 1.00 97.44 102 ARG A CA 1
ATOM 787 C C . ARG A 1 102 ? 5.298 -1.921 -8.537 1.00 97.44 102 ARG A C 1
ATOM 789 O O . ARG A 1 102 ? 4.311 -1.727 -9.236 1.00 97.44 102 ARG A O 1
ATOM 796 N N . ILE A 1 103 ? 5.287 -1.852 -7.213 1.00 98.50 103 ILE A N 1
ATOM 797 C CA . ILE A 1 103 ? 4.230 -1.213 -6.433 1.00 98.50 103 ILE A CA 1
ATOM 798 C C . ILE A 1 103 ? 4.691 0.211 -6.145 1.00 98.50 103 ILE A C 1
ATOM 800 O O . ILE A 1 103 ? 5.792 0.424 -5.636 1.00 98.50 103 ILE A O 1
ATOM 804 N N . TYR A 1 104 ? 3.845 1.175 -6.467 1.00 98.56 104 TYR A N 1
ATOM 805 C CA . TYR A 1 104 ? 4.063 2.583 -6.194 1.00 98.56 104 TYR A CA 1
ATOM 806 C C . TYR A 1 104 ? 3.124 3.033 -5.091 1.00 98.56 104 TYR A C 1
ATOM 808 O O . TYR A 1 104 ? 1.921 2.840 -5.207 1.00 98.56 104 TYR A O 1
ATOM 816 N N . VAL A 1 105 ? 3.659 3.646 -4.041 1.00 98.44 105 VAL A N 1
ATOM 817 C CA . VAL A 1 105 ? 2.885 4.213 -2.934 1.00 98.44 105 VAL A CA 1
ATOM 818 C C . VAL A 1 105 ? 2.837 5.724 -3.098 1.00 98.44 105 VAL A C 1
ATOM 820 O O . VAL A 1 105 ? 3.865 6.357 -3.354 1.00 98.44 105 VAL A O 1
ATOM 823 N N . ARG A 1 106 ? 1.656 6.325 -2.950 1.00 97.75 106 ARG A N 1
ATOM 824 C CA . ARG A 1 106 ? 1.526 7.782 -2.990 1.00 97.75 106 ARG A CA 1
ATOM 825 C C . ARG A 1 106 ? 2.265 8.385 -1.797 1.00 97.75 106 ARG A C 1
ATOM 827 O O . ARG A 1 106 ? 2.027 7.988 -0.659 1.00 97.75 106 ARG A O 1
ATOM 834 N N . ARG A 1 107 ? 3.126 9.381 -2.042 1.00 97.12 107 ARG A N 1
ATOM 835 C CA . ARG A 1 107 ? 3.927 10.021 -0.979 1.00 97.12 107 ARG A CA 1
ATOM 836 C C . ARG A 1 107 ? 3.052 10.552 0.160 1.00 97.12 107 ARG A C 1
ATOM 838 O O . ARG A 1 107 ? 3.294 10.229 1.313 1.00 97.12 107 ARG A O 1
ATOM 845 N N . GLU A 1 108 ? 2.021 11.330 -0.169 1.00 95.88 108 GLU A N 1
ATOM 846 C CA . GLU A 1 108 ? 1.108 11.905 0.830 1.00 95.88 108 GLU A CA 1
ATOM 847 C C . GLU A 1 108 ? 0.405 10.820 1.653 1.00 95.88 108 GLU A C 1
ATOM 849 O O . GLU A 1 108 ? 0.367 10.917 2.872 1.00 95.88 108 GLU A O 1
ATOM 854 N N . ALA A 1 109 ? -0.066 9.752 0.999 1.00 96.50 109 ALA A N 1
ATOM 855 C CA . ALA A 1 109 ? -0.717 8.635 1.676 1.00 96.50 109 ALA A CA 1
ATOM 856 C C . ALA A 1 109 ? 0.217 7.919 2.659 1.00 96.50 109 ALA A C 1
ATOM 858 O O . ALA A 1 109 ? -0.233 7.476 3.708 1.00 96.50 109 ALA A O 1
ATOM 859 N N . LEU A 1 110 ? 1.510 7.818 2.337 1.00 97.50 110 LEU A N 1
ATOM 860 C CA . LEU A 1 110 ? 2.507 7.225 3.224 1.00 97.50 110 LEU A CA 1
ATOM 861 C C . LEU A 1 110 ? 2.851 8.134 4.415 1.00 97.50 110 LEU A C 1
ATOM 863 O O . LEU A 1 110 ? 3.033 7.642 5.528 1.00 97.50 110 LEU A O 1
ATOM 867 N N . LEU A 1 111 ? 2.981 9.442 4.178 1.00 97.25 111 LEU A N 1
ATOM 868 C CA . LEU A 1 111 ? 3.399 10.403 5.200 1.00 97.25 111 LEU A CA 1
ATOM 869 C C . LEU A 1 111 ? 2.274 10.745 6.179 1.00 97.25 111 LEU A C 1
ATOM 871 O O . LEU A 1 111 ? 2.510 10.762 7.388 1.00 97.25 111 LEU A O 1
ATOM 875 N N . ASP A 1 112 ? 1.069 10.983 5.661 1.00 95.81 112 ASP A N 1
ATOM 876 C CA . ASP A 1 112 ? -0.127 11.297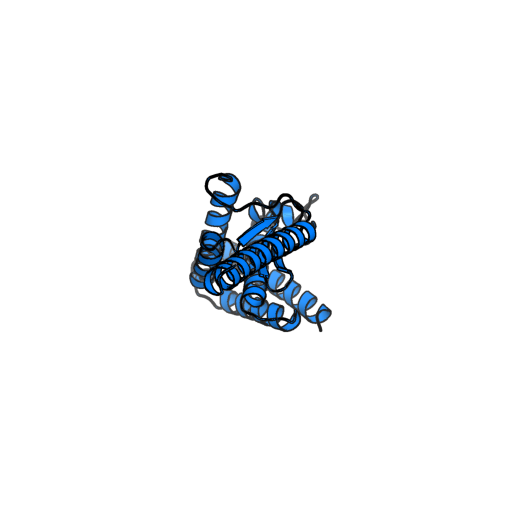 6.440 1.00 95.81 112 ASP A CA 1
ATOM 877 C C . ASP A 1 112 ? -1.367 10.612 5.824 1.00 95.81 112 ASP A C 1
ATOM 879 O O . ASP A 1 112 ? -2.108 11.215 5.037 1.00 95.81 112 ASP A O 1
ATOM 883 N N . PRO A 1 113 ? -1.626 9.340 6.194 1.00 96.56 113 PRO A N 1
ATOM 884 C CA . PRO A 1 113 ? -2.800 8.600 5.735 1.00 96.56 113 PRO A CA 1
ATOM 885 C C . PRO A 1 113 ? -4.121 9.323 6.037 1.00 96.56 113 PRO A C 1
ATOM 887 O O . PRO A 1 113 ? -5.082 9.214 5.273 1.00 96.56 113 PRO A O 1
ATOM 890 N N . VAL A 1 114 ? -4.183 10.053 7.158 1.00 95.88 114 VAL A N 1
ATOM 891 C CA . VAL A 1 114 ? -5.399 10.742 7.602 1.00 95.88 114 VAL A CA 1
ATOM 892 C C . VAL A 1 114 ? -5.662 11.950 6.719 1.00 95.88 114 VAL A C 1
ATOM 894 O O . VAL A 1 114 ? -6.780 12.087 6.239 1.00 95.88 114 VAL A O 1
ATOM 897 N N . ALA A 1 115 ? -4.663 12.795 6.456 1.00 93.25 115 ALA A N 1
ATOM 898 C CA . ALA A 1 115 ? -4.822 13.924 5.536 1.00 93.25 115 ALA A CA 1
ATOM 899 C C . ALA A 1 115 ? -5.128 13.469 4.102 1.00 93.25 115 ALA A C 1
ATOM 901 O O . ALA A 1 115 ? -5.937 14.102 3.422 1.00 93.25 115 ALA A O 1
ATOM 902 N N . HIS A 1 116 ? -4.541 12.347 3.672 1.00 94.06 116 HIS A N 1
ATOM 903 C CA . HIS A 1 116 ? -4.825 11.756 2.368 1.00 94.06 116 HIS A CA 1
ATOM 904 C C . HIS A 1 116 ? -6.309 11.394 2.207 1.00 94.06 116 HIS A C 1
ATOM 906 O O . HIS A 1 116 ? -6.927 11.760 1.205 1.00 94.06 116 HIS A O 1
ATOM 912 N N . LEU A 1 117 ? -6.878 10.686 3.189 1.00 93.88 117 LEU A N 1
ATOM 913 C CA . LEU A 1 117 ? -8.260 10.207 3.133 1.00 93.88 117 LEU A CA 1
ATOM 914 C C . LEU A 1 117 ? -9.282 11.286 3.511 1.00 93.88 117 LEU A C 1
ATOM 916 O O . LEU A 1 117 ? -10.334 11.409 2.885 1.00 93.88 117 LEU A O 1
ATOM 920 N N . TYR A 1 118 ? -8.969 12.080 4.530 1.00 91.94 118 TYR A N 1
ATOM 921 C CA . TYR A 1 118 ? -9.814 13.133 5.074 1.00 91.94 118 TYR A CA 1
ATOM 922 C C . TYR A 1 118 ? -9.230 14.495 4.701 1.00 91.94 118 TYR A C 1
ATOM 924 O O . TYR A 1 118 ? -8.578 15.169 5.507 1.00 91.94 118 TYR A O 1
ATOM 932 N N . ARG A 1 119 ? -9.480 14.895 3.448 1.00 81.56 119 ARG A N 1
ATOM 933 C CA . ARG A 1 119 ? -9.130 16.231 2.948 1.00 81.56 119 ARG A CA 1
ATOM 934 C C . ARG A 1 119 ? -9.838 17.316 3.761 1.00 81.56 119 ARG A C 1
ATOM 936 O O . ARG A 1 119 ? -10.893 17.091 4.347 1.00 81.56 119 ARG A O 1
ATOM 943 N N . THR A 1 120 ? -9.264 18.512 3.771 1.00 75.81 120 THR A N 1
ATOM 944 C CA . THR A 1 120 ? -9.844 19.681 4.444 1.00 75.81 120 THR A CA 1
ATOM 945 C C . THR A 1 120 ? -10.966 20.301 3.592 1.00 75.81 120 THR A C 1
ATOM 947 O O . THR A 1 120 ? -10.744 20.515 2.399 1.00 75.81 120 THR A O 1
ATOM 950 N N . PRO A 1 121 ? -12.133 20.653 4.172 1.00 77.94 121 PRO A N 1
ATOM 951 C CA . PRO A 1 121 ? -12.511 20.481 5.578 1.00 77.94 121 PRO A CA 1
ATOM 952 C C . PRO A 1 121 ? -12.816 19.018 5.925 1.00 77.94 121 PRO A C 1
ATOM 954 O O . PRO A 1 121 ? -13.510 18.326 5.183 1.00 77.94 121 PRO A O 1
ATOM 957 N N . ARG A 1 122 ? -12.303 18.566 7.077 1.00 81.56 122 ARG A N 1
ATOM 958 C CA . ARG A 1 122 ? -12.515 17.193 7.551 1.00 81.56 122 ARG A CA 1
ATOM 959 C C . ARG A 1 122 ? -13.981 16.990 7.954 1.00 81.56 122 ARG A C 1
ATOM 961 O O . ARG A 1 122 ? -14.579 17.919 8.500 1.00 81.56 122 ARG A O 1
ATOM 968 N N . PRO A 1 123 ? -14.557 15.799 7.717 1.00 86.25 123 PRO A N 1
ATOM 969 C CA . PRO A 1 123 ? -15.889 15.476 8.211 1.00 86.25 123 PRO A CA 1
ATOM 970 C C . PRO A 1 123 ? -15.906 15.434 9.744 1.00 86.25 123 PRO A C 1
ATOM 972 O O . PRO A 1 123 ? -14.871 15.216 10.377 1.00 86.25 123 PRO A O 1
ATOM 975 N N . ASP A 1 124 ? -17.096 15.598 10.323 1.00 91.50 124 ASP A N 1
ATOM 976 C CA . ASP A 1 124 ? -17.337 15.495 11.767 1.00 91.50 124 ASP A CA 1
ATOM 977 C C . ASP A 1 124 ? -17.312 14.025 12.223 1.00 91.50 124 ASP A C 1
ATOM 979 O O . ASP A 1 124 ? -18.331 13.390 12.484 1.00 91.50 124 ASP A O 1
ATOM 983 N N . ILE A 1 125 ? -16.114 13.445 12.194 1.00 93.44 125 ILE A N 1
ATOM 984 C CA . ILE A 1 125 ? -15.799 12.090 12.650 1.00 93.44 125 ILE A CA 1
ATOM 985 C C . ILE A 1 125 ? -14.695 12.232 13.700 1.00 93.44 125 ILE A C 1
ATOM 987 O O . ILE A 1 125 ? -13.724 12.945 13.428 1.00 93.44 125 ILE A O 1
ATOM 991 N N . PRO A 1 126 ? -14.773 11.561 14.861 1.00 95.44 126 PRO A N 1
ATOM 992 C CA . PRO A 1 126 ? -13.737 11.694 15.877 1.00 95.44 126 PRO A CA 1
ATOM 993 C C . PRO A 1 126 ? -12.334 11.308 15.354 1.00 95.44 126 PRO A C 1
ATOM 995 O O . PRO A 1 126 ? -12.216 10.393 14.526 1.00 95.44 126 PRO A O 1
ATOM 998 N N . PRO A 1 127 ? -11.255 11.991 15.789 1.00 95.00 127 PRO A N 1
ATOM 999 C CA . PRO A 1 127 ? -9.909 11.802 15.237 1.00 95.00 127 PRO A CA 1
ATOM 1000 C C . PRO A 1 127 ? -9.389 10.360 15.282 1.00 95.00 127 PRO A C 1
ATOM 1002 O O . PRO A 1 127 ? -8.731 9.9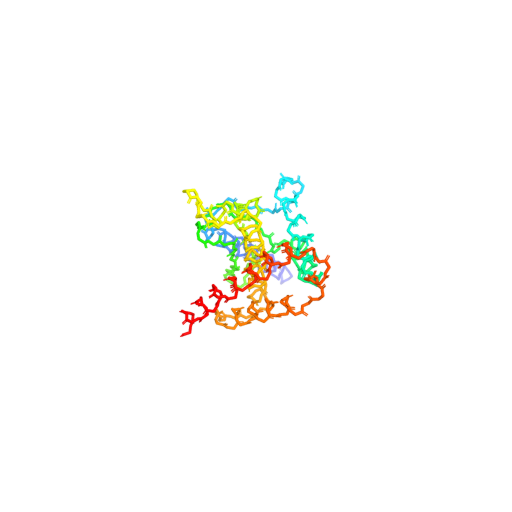12 14.345 1.00 95.00 127 PRO A O 1
ATOM 1005 N N . GLU A 1 128 ? -9.695 9.615 16.338 1.00 96.12 128 GLU A N 1
ATOM 1006 C CA . GLU A 1 128 ? -9.281 8.227 16.527 1.00 96.12 128 GLU A CA 1
ATOM 1007 C C . GLU A 1 128 ? -9.940 7.273 15.516 1.00 96.12 128 GLU A C 1
ATOM 1009 O O . GLU A 1 128 ? -9.296 6.341 15.033 1.00 96.12 128 GLU A O 1
ATOM 1014 N N . TYR A 1 129 ? -11.177 7.560 15.100 1.00 97.56 129 TYR A N 1
ATOM 1015 C CA . TYR A 1 129 ? -11.885 6.812 14.056 1.00 97.56 129 TYR A CA 1
ATOM 1016 C C . TYR A 1 129 ? -11.301 7.123 12.677 1.00 97.56 129 TYR A C 1
ATOM 1018 O O . TYR A 1 129 ? -11.069 6.213 11.879 1.00 97.56 129 TYR A O 1
ATOM 1026 N N . GLN A 1 130 ? -10.996 8.401 12.412 1.00 96.94 130 GLN A N 1
ATOM 1027 C CA . GLN A 1 130 ? -10.302 8.801 11.186 1.00 96.94 13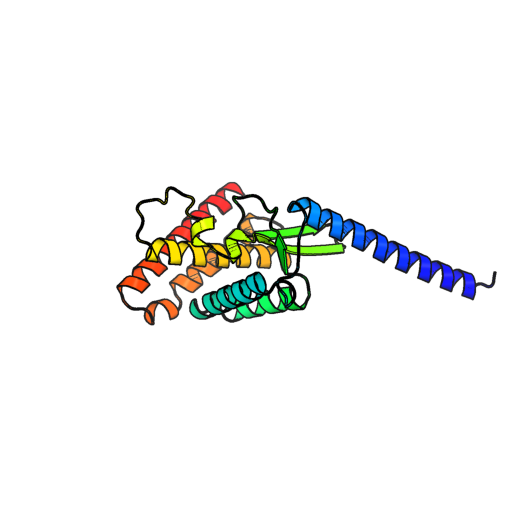0 GLN A CA 1
ATOM 1028 C C . GLN A 1 130 ? -8.937 8.114 11.077 1.00 96.94 130 GLN A C 1
ATOM 1030 O O . GLN A 1 130 ? -8.591 7.573 10.027 1.00 96.94 130 GLN A O 1
ATOM 1035 N N . TYR A 1 131 ? -8.179 8.100 12.174 1.00 97.00 131 TYR A N 1
ATOM 1036 C CA . TYR A 1 131 ? -6.881 7.443 12.255 1.00 97.00 131 TYR A CA 1
ATOM 1037 C C . TYR A 1 131 ? -6.989 5.948 11.948 1.00 97.00 131 TYR A C 1
ATOM 1039 O O . TYR A 1 131 ? -6.312 5.456 11.042 1.00 97.00 131 TYR A O 1
ATOM 1047 N N . ALA A 1 132 ? -7.866 5.236 12.658 1.00 97.62 132 ALA A N 1
ATOM 1048 C CA . ALA A 1 132 ? -8.048 3.804 12.474 1.00 97.62 132 ALA A CA 1
ATOM 1049 C C . ALA A 1 132 ? -8.457 3.451 11.037 1.00 97.62 132 ALA A C 1
ATOM 1051 O O . ALA A 1 132 ? -7.872 2.550 10.429 1.00 97.62 132 ALA A O 1
ATOM 1052 N N . HIS A 1 133 ? -9.413 4.184 10.462 1.00 97.94 133 HIS A N 1
ATOM 1053 C CA . HIS A 1 133 ? -9.852 3.959 9.088 1.00 97.94 133 HIS A CA 1
ATOM 1054 C C . HIS A 1 133 ? -8.742 4.249 8.076 1.00 97.94 133 HIS A C 1
ATOM 1056 O O . HIS A 1 133 ? -8.488 3.421 7.208 1.00 97.94 133 HIS A O 1
ATOM 1062 N N . ALA A 1 134 ? -8.034 5.372 8.200 1.00 97.62 134 ALA A N 1
ATOM 1063 C CA . ALA A 1 134 ? -6.980 5.740 7.261 1.00 97.62 134 ALA A CA 1
ATOM 1064 C C . ALA A 1 134 ? -5.827 4.725 7.236 1.00 97.62 134 ALA A C 1
ATOM 1066 O O . ALA A 1 134 ? -5.393 4.303 6.163 1.00 97.62 134 ALA A O 1
ATOM 1067 N N . TRP A 1 135 ? -5.359 4.286 8.407 1.00 97.94 135 TRP A N 1
ATOM 1068 C CA . TRP A 1 135 ? -4.294 3.284 8.495 1.00 97.94 135 TRP A CA 1
ATOM 1069 C C . TRP A 1 135 ? -4.734 1.906 8.005 1.00 97.94 135 TRP A C 1
ATOM 1071 O O . TRP A 1 135 ? -3.963 1.221 7.330 1.00 97.94 135 TRP A O 1
ATOM 1081 N N . THR A 1 136 ? -5.974 1.515 8.302 1.00 97.69 136 THR A N 1
ATOM 1082 C CA . THR A 1 136 ? -6.551 0.259 7.809 1.00 97.69 136 THR A CA 1
ATOM 1083 C C . THR A 1 136 ? -6.691 0.285 6.285 1.00 97.69 136 THR A C 1
ATOM 1085 O O . THR A 1 136 ? -6.285 -0.662 5.611 1.00 97.69 136 THR A O 1
ATOM 1088 N N . SER A 1 137 ? -7.177 1.392 5.721 1.00 98.06 137 SER A N 1
ATOM 1089 C CA . SER A 1 137 ? -7.323 1.591 4.276 1.00 98.06 137 SER A CA 1
ATOM 1090 C C . SER A 1 137 ? -5.981 1.582 3.545 1.00 98.06 137 SER A C 1
ATOM 1092 O O . SER A 1 137 ? -5.847 0.868 2.556 1.00 98.06 137 SER A O 1
ATOM 1094 N N . LEU A 1 138 ? -4.950 2.268 4.056 1.00 98.38 138 LEU A N 1
ATOM 1095 C CA . LEU A 1 138 ? -3.603 2.199 3.473 1.00 98.38 138 LEU A CA 1
ATOM 1096 C C . LEU A 1 138 ? -3.048 0.766 3.476 1.00 98.38 138 LEU A C 1
ATOM 1098 O O . LEU A 1 138 ? -2.509 0.304 2.470 1.00 98.38 138 LEU A O 1
ATOM 1102 N N . ALA A 1 139 ? -3.166 0.052 4.599 1.00 98.25 139 ALA A N 1
ATOM 1103 C CA . ALA A 1 139 ? -2.664 -1.315 4.708 1.00 98.25 139 ALA A CA 1
ATOM 1104 C C . ALA A 1 139 ? -3.400 -2.288 3.774 1.00 98.25 139 ALA A C 1
ATOM 1106 O O . ALA A 1 139 ? -2.751 -3.110 3.123 1.00 98.25 139 ALA A O 1
ATOM 1107 N N . GLY A 1 140 ? -4.726 -2.173 3.668 1.00 98.25 140 GLY A N 1
ATOM 1108 C CA . GLY A 1 140 ? -5.517 -2.982 2.742 1.00 98.25 140 GLY A CA 1
ATOM 1109 C C . GLY A 1 140 ? -5.230 -2.658 1.278 1.00 98.25 140 GLY A C 1
ATOM 1110 O O . GLY A 1 140 ? -4.989 -3.579 0.503 1.00 98.25 140 GLY A O 1
ATOM 1111 N N . ALA A 1 141 ? -5.078 -1.381 0.917 1.00 98.25 141 ALA A N 1
ATOM 1112 C CA . ALA A 1 141 ? -4.657 -1.001 -0.430 1.00 98.25 141 ALA A CA 1
ATOM 1113 C C . ALA A 1 141 ? -3.285 -1.600 -0.787 1.00 98.25 141 ALA A C 1
ATOM 1115 O O . ALA A 1 141 ? -3.081 -2.120 -1.877 1.00 98.25 141 ALA A O 1
ATOM 1116 N N . LEU A 1 142 ? -2.330 -1.627 0.144 1.00 98.56 142 LEU A N 1
ATOM 1117 C CA . LEU A 1 142 ? -1.052 -2.304 -0.096 1.00 98.56 142 LEU A CA 1
ATOM 1118 C C . LEU A 1 142 ? -1.203 -3.823 -0.208 1.00 98.56 142 LEU A C 1
ATOM 1120 O O . LEU A 1 142 ? -0.516 -4.447 -1.015 1.00 98.56 142 LEU A O 1
ATOM 1124 N N . ARG A 1 143 ? -2.094 -4.434 0.579 1.00 98.38 143 ARG A N 1
ATOM 1125 C CA . ARG A 1 143 ? -2.412 -5.863 0.469 1.00 98.38 143 ARG A CA 1
ATOM 1126 C C . ARG A 1 143 ? -2.999 -6.205 -0.902 1.00 98.38 143 ARG A C 1
ATOM 1128 O O . ARG A 1 143 ? -2.641 -7.258 -1.443 1.00 98.38 143 ARG A O 1
ATOM 1135 N N . HIS A 1 144 ? -3.847 -5.330 -1.434 1.00 98.56 144 HIS A N 1
ATOM 1136 C CA . HIS A 1 144 ? -4.413 -5.399 -2.775 1.00 98.56 144 HIS A CA 1
ATOM 1137 C C . HIS A 1 144 ? -3.306 -5.365 -3.834 1.00 98.56 144 HIS A C 1
ATOM 1139 O O . HIS A 1 144 ? -3.158 -6.307 -4.611 1.00 98.56 144 HIS A O 1
ATOM 1145 N N . GLU A 1 145 ? -2.424 -4.361 -3.792 1.00 98.56 145 GLU A N 1
ATOM 1146 C CA . GLU A 1 145 ? -1.331 -4.262 -4.770 1.00 98.56 145 GLU A CA 1
ATOM 1147 C C . GLU A 1 145 ? -0.325 -5.417 -4.669 1.00 98.56 145 GLU A C 1
ATOM 1149 O O . GLU A 1 145 ? 0.253 -5.849 -5.669 1.00 98.56 145 GLU A O 1
ATOM 1154 N N . VAL A 1 146 ? -0.127 -5.969 -3.468 1.00 98.56 146 VAL A N 1
ATOM 1155 C CA . VAL A 1 146 ? 0.660 -7.195 -3.278 1.00 98.56 146 VAL A CA 1
ATOM 1156 C C . VAL A 1 146 ? -0.007 -8.391 -3.961 1.00 98.56 146 VAL A C 1
ATOM 1158 O O . VAL A 1 146 ? 0.704 -9.203 -4.547 1.00 98.56 146 VAL A O 1
ATOM 1161 N N . ALA A 1 147 ? -1.341 -8.499 -3.952 1.00 98.25 147 ALA A N 1
ATOM 1162 C CA . ALA A 1 147 ? -2.042 -9.560 -4.679 1.00 98.25 147 ALA A CA 1
ATOM 1163 C C . ALA A 1 147 ? -1.769 -9.473 -6.190 1.00 98.25 147 ALA A C 1
ATOM 1165 O O . ALA A 1 147 ? -1.443 -10.485 -6.818 1.00 98.25 147 ALA A O 1
ATOM 1166 N N . HIS A 1 148 ? -1.805 -8.264 -6.756 1.00 98.25 148 HIS A N 1
ATOM 1167 C CA . HIS A 1 148 ? -1.439 -8.045 -8.154 1.00 98.25 148 HIS A CA 1
ATOM 1168 C C . HIS A 1 148 ? 0.025 -8.371 -8.443 1.00 98.25 148 HIS A C 1
ATOM 1170 O O . HIS A 1 148 ? 0.340 -9.068 -9.415 1.00 98.25 148 HIS A O 1
ATOM 1176 N N . PHE A 1 149 ? 0.931 -7.942 -7.563 1.00 97.75 149 PHE A N 1
ATOM 1177 C CA . PHE A 1 149 ? 2.343 -8.293 -7.669 1.00 97.75 149 PHE A CA 1
ATOM 1178 C C . PHE A 1 149 ? 2.553 -9.816 -7.677 1.00 97.75 149 PHE A C 1
ATOM 1180 O O . PHE A 1 149 ? 3.372 -10.327 -8.451 1.00 97.75 149 PHE A O 1
ATOM 1187 N N . ASP A 1 150 ? 1.784 -10.543 -6.869 1.00 96.38 150 ASP A N 1
ATOM 1188 C CA . ASP A 1 150 ? 1.844 -12.000 -6.728 1.00 96.38 150 ASP A CA 1
ATOM 1189 C C . ASP A 1 150 ? 1.119 -12.761 -7.854 1.00 96.38 150 ASP A C 1
ATOM 1191 O O . ASP A 1 150 ? 1.206 -13.986 -7.921 1.00 96.38 150 ASP A O 1
ATOM 1195 N N . GLY A 1 151 ? 0.500 -12.051 -8.803 1.00 95.88 151 GLY A N 1
ATOM 1196 C CA . GLY A 1 151 ? 0.017 -12.616 -10.063 1.00 95.88 151 GLY A CA 1
ATOM 1197 C C . GLY A 1 151 ? -1.495 -12.592 -10.258 1.00 95.88 151 GLY A C 1
ATOM 1198 O O . GLY A 1 151 ? -1.956 -13.067 -11.299 1.00 95.88 151 GLY A O 1
ATOM 1199 N N . VAL A 1 152 ? -2.262 -12.025 -9.324 1.00 96.81 152 VAL A N 1
ATOM 1200 C CA . VAL A 1 152 ? -3.686 -11.745 -9.549 1.00 96.81 152 VAL A CA 1
ATOM 1201 C C . VAL A 1 152 ? -3.802 -10.688 -10.647 1.00 96.81 152 VAL A C 1
ATOM 1203 O O . VAL A 1 152 ? -3.213 -9.618 -10.545 1.00 96.81 152 VAL A O 1
ATOM 1206 N N . ARG A 1 153 ? -4.502 -10.994 -11.741 1.00 93.62 153 ARG A N 1
ATOM 1207 C CA . ARG A 1 153 ? -4.601 -10.080 -12.895 1.00 93.62 153 ARG A CA 1
ATOM 1208 C C . ARG A 1 153 ? -5.835 -9.196 -12.851 1.00 93.62 153 ARG A C 1
ATOM 1210 O O . ARG A 1 153 ? -5.758 -8.051 -13.274 1.00 93.62 153 ARG A O 1
ATOM 1217 N N . ASP A 1 154 ? -6.930 -9.742 -12.344 1.00 95.75 154 ASP A N 1
ATOM 1218 C CA . ASP A 1 154 ? -8.223 -9.076 -12.325 1.00 95.75 154 ASP A CA 1
ATOM 1219 C C . ASP A 1 154 ? -8.410 -8.318 -11.005 1.00 95.75 154 ASP A C 1
ATOM 1221 O O . ASP A 1 154 ? -7.956 -8.761 -9.949 1.00 95.75 154 ASP A O 1
ATOM 1225 N N . GLU A 1 155 ? -9.099 -7.183 -11.068 1.00 96.19 155 GLU A N 1
ATOM 1226 C CA . GLU A 1 155 ? -9.350 -6.298 -9.922 1.00 96.19 155 GLU A CA 1
ATOM 1227 C C . GLU A 1 155 ? -10.262 -6.956 -8.873 1.00 96.19 155 GLU A C 1
ATOM 1229 O O . GLU A 1 155 ? -9.994 -6.889 -7.675 1.00 96.19 155 GLU A O 1
ATOM 1234 N N . ALA A 1 156 ? -11.328 -7.648 -9.297 1.00 97.00 156 ALA A N 1
ATOM 1235 C CA . ALA A 1 156 ? -12.287 -8.241 -8.363 1.00 97.00 156 ALA A CA 1
ATOM 1236 C C . ALA A 1 156 ? -11.651 -9.290 -7.419 1.00 97.00 156 ALA A C 1
ATOM 1238 O O . ALA A 1 156 ? -11.823 -9.151 -6.210 1.00 97.00 156 ALA A O 1
ATOM 1239 N N . PRO A 1 157 ? -10.844 -10.265 -7.891 1.00 97.31 157 PRO A N 1
ATOM 1240 C CA . PRO A 1 157 ? -10.121 -11.173 -6.998 1.00 97.31 157 PRO A CA 1
ATOM 1241 C C . PRO A 1 157 ? -9.071 -10.488 -6.106 1.00 97.31 157 PRO A C 1
ATOM 1243 O O . PRO A 1 157 ? -8.785 -10.981 -5.014 1.00 97.31 157 PRO A O 1
ATOM 1246 N N . ALA A 1 158 ? -8.477 -9.370 -6.542 1.00 97.56 158 ALA A N 1
ATOM 1247 C CA . ALA A 1 158 ? -7.564 -8.597 -5.698 1.00 97.56 158 ALA A CA 1
ATOM 1248 C C . ALA A 1 158 ? -8.323 -7.922 -4.544 1.00 97.56 158 ALA A C 1
ATOM 1250 O O . ALA A 1 158 ? -7.884 -8.005 -3.394 1.00 97.56 158 ALA A O 1
ATOM 1251 N N . TYR A 1 159 ? -9.507 -7.364 -4.822 1.00 98.12 159 TYR A N 1
ATOM 1252 C CA . TYR A 1 159 ? -10.412 -6.870 -3.785 1.00 98.12 159 TYR A CA 1
ATOM 1253 C C . TYR A 1 159 ? -10.954 -7.979 -2.882 1.00 98.12 159 TYR A C 1
ATOM 1255 O O . TYR A 1 159 ? -11.060 -7.764 -1.679 1.00 98.12 159 TYR A O 1
ATOM 1263 N N . ASP A 1 160 ? -11.261 -9.167 -3.408 1.00 97.94 160 ASP A N 1
ATOM 1264 C CA . ASP A 1 160 ? -11.681 -10.301 -2.576 1.00 97.94 160 ASP A CA 1
ATOM 1265 C C . ASP A 1 160 ? -10.566 -10.657 -1.562 1.00 97.94 160 ASP A C 1
ATOM 1267 O O . ASP A 1 160 ? -10.830 -10.802 -0.368 1.00 97.94 160 ASP A O 1
ATOM 1271 N N . ALA A 1 161 ? -9.296 -10.670 -1.992 1.00 97.31 161 ALA A N 1
ATOM 1272 C CA . ALA A 1 161 ? -8.148 -10.898 -1.107 1.00 97.31 161 ALA A CA 1
ATOM 1273 C C . ALA A 1 161 ? -7.922 -9.774 -0.070 1.00 97.31 161 ALA A C 1
ATOM 1275 O O . ALA A 1 161 ? -7.445 -10.039 1.039 1.00 97.31 161 ALA A O 1
ATOM 1276 N N . GLU A 1 162 ? -8.225 -8.525 -0.424 1.00 98.06 162 GLU A N 1
ATOM 1277 C CA . GLU A 1 162 ? -8.207 -7.373 0.485 1.00 98.06 162 GLU A CA 1
ATOM 1278 C C . GLU A 1 162 ? -9.332 -7.463 1.533 1.00 98.06 162 GLU A C 1
ATOM 1280 O O . GLU A 1 162 ? -9.087 -7.284 2.727 1.00 98.06 162 GLU A O 1
ATOM 1285 N N . ILE A 1 163 ? -10.550 -7.815 1.115 1.00 98.44 163 ILE A N 1
ATOM 1286 C CA . ILE A 1 163 ? -11.708 -7.999 2.001 1.00 98.44 163 ILE A CA 1
ATOM 1287 C C . ILE A 1 163 ? -11.456 -9.144 2.985 1.00 98.44 163 ILE A C 1
ATOM 1289 O O . ILE A 1 163 ? -11.662 -8.974 4.189 1.00 98.44 163 ILE A O 1
ATOM 1293 N N . ASP A 1 164 ? -10.950 -10.281 2.506 1.00 97.69 164 ASP A N 1
ATOM 1294 C CA . ASP A 1 164 ? -10.590 -11.417 3.359 1.00 97.69 164 ASP A CA 1
ATOM 1295 C C . ASP A 1 164 ? -9.536 -11.032 4.403 1.00 97.69 164 ASP A C 1
ATOM 1297 O O . ASP A 1 164 ? -9.588 -11.474 5.558 1.00 97.69 164 ASP A O 1
ATOM 1301 N N . TRP A 1 165 ? -8.588 -10.171 4.020 1.00 97.25 165 TRP A N 1
ATOM 1302 C CA . TRP A 1 165 ? -7.590 -9.640 4.939 1.00 97.25 165 TRP A CA 1
ATOM 1303 C C . TRP A 1 165 ? -8.230 -8.802 6.051 1.00 97.25 165 TRP A C 1
ATOM 1305 O O . TRP A 1 165 ? -7.936 -9.040 7.228 1.00 97.25 165 TRP A O 1
ATOM 1315 N N . TYR A 1 166 ? -9.139 -7.885 5.710 1.00 97.88 166 TYR A N 1
ATOM 1316 C CA . TYR A 1 166 ? -9.873 -7.092 6.697 1.00 97.88 166 TYR A CA 1
ATOM 1317 C C . TYR A 1 166 ? -10.711 -7.961 7.643 1.00 97.88 166 TYR A C 1
ATOM 1319 O O . TYR A 1 166 ? -10.659 -7.775 8.859 1.00 97.88 166 TYR A O 1
ATOM 1327 N N . GLU A 1 167 ? -11.439 -8.952 7.125 1.00 97.31 167 GLU A N 1
ATOM 1328 C CA . GLU A 1 167 ? -12.246 -9.865 7.948 1.00 97.31 167 GLU A CA 1
ATOM 1329 C C . GLU A 1 167 ? -11.364 -10.730 8.868 1.00 97.31 167 GLU A C 1
ATOM 1331 O O . GLU A 1 167 ? -11.740 -11.052 9.998 1.00 97.31 167 GLU A O 1
ATOM 1336 N N . ALA A 1 168 ? -10.149 -11.086 8.436 1.00 95.19 168 ALA A N 1
ATOM 1337 C CA . ALA A 1 168 ? -9.165 -11.714 9.312 1.00 95.19 168 ALA A CA 1
ATOM 1338 C C . ALA A 1 168 ? -8.701 -10.765 10.429 1.00 95.19 168 ALA A C 1
ATOM 1340 O O . ALA A 1 168 ? -8.591 -11.202 11.574 1.00 95.19 168 ALA A O 1
ATOM 1341 N N . ARG A 1 169 ? -8.478 -9.474 10.135 1.00 93.94 169 ARG A N 1
ATOM 1342 C CA . ARG A 1 169 ? -8.125 -8.460 11.148 1.00 93.94 169 ARG A CA 1
ATOM 1343 C C . ARG A 1 169 ? -9.244 -8.263 12.164 1.00 93.94 169 ARG A C 1
ATOM 1345 O O . ARG A 1 169 ? -8.977 -8.290 13.363 1.00 93.94 169 ARG A O 1
ATOM 1352 N N . ARG A 1 170 ? -10.491 -8.176 11.699 1.00 93.25 170 ARG A N 1
ATOM 1353 C CA . ARG A 1 170 ? -11.691 -8.051 12.539 1.00 93.25 170 ARG A CA 1
ATOM 1354 C C . ARG A 1 170 ? -11.843 -9.188 13.553 1.00 93.25 170 ARG A C 1
ATOM 1356 O O . ARG A 1 170 ? -12.392 -8.985 14.627 1.00 93.25 170 ARG A O 1
ATOM 1363 N N . ARG A 1 171 ? -11.362 -10.387 13.212 1.00 90.56 171 ARG A N 1
ATOM 1364 C CA . ARG A 1 171 ? -11.405 -11.585 14.072 1.00 90.56 171 ARG A CA 1
ATOM 1365 C C . ARG A 1 171 ? -10.101 -11.858 14.819 1.00 90.56 171 ARG A C 1
ATOM 1367 O O . ARG A 1 171 ? -9.991 -12.873 15.500 1.00 90.56 171 ARG A O 1
ATOM 1374 N N . SER A 1 172 ? -9.085 -11.024 14.635 1.00 86.50 172 SER A N 1
ATOM 1375 C CA . SER A 1 172 ? -7.775 -11.265 15.230 1.00 86.50 172 SER A CA 1
ATOM 1376 C C . SER A 1 172 ? -7.700 -10.725 16.656 1.00 86.50 172 SER A C 1
ATOM 1378 O O . SER A 1 172 ? -8.351 -9.740 16.999 1.00 86.50 172 SER A O 1
ATOM 1380 N N . GLY A 1 173 ? -6.838 -11.335 17.471 1.00 87.94 173 GLY A N 1
ATOM 1381 C CA . GLY A 1 173 ? -6.679 -10.961 18.877 1.00 87.94 173 GLY A CA 1
ATOM 1382 C C . GLY A 1 173 ? -6.107 -9.560 19.118 1.00 87.94 173 GLY A C 1
ATOM 1383 O O . GLY A 1 173 ? -6.034 -9.157 20.272 1.00 87.94 173 GLY A O 1
ATOM 1384 N N . PHE A 1 174 ? -5.703 -8.798 18.086 1.00 92.19 174 PHE A N 1
ATOM 1385 C CA . PHE A 1 174 ? -5.189 -7.439 18.305 1.00 92.19 174 PHE A CA 1
ATOM 1386 C C . PHE A 1 174 ? -6.271 -6.534 18.905 1.00 92.19 174 PHE A C 1
ATOM 1388 O O . PHE A 1 174 ? -5.970 -5.762 19.810 1.00 92.19 174 PHE A O 1
ATOM 1395 N N . LEU A 1 175 ? -7.528 -6.667 18.464 1.00 93.38 175 LEU A N 1
ATOM 1396 C CA . LEU A 1 175 ? -8.638 -5.850 18.964 1.00 93.38 175 LEU A CA 1
ATOM 1397 C C . LEU A 1 175 ? -8.893 -6.087 20.457 1.00 93.38 175 LEU A C 1
ATOM 1399 O O . LEU A 1 175 ? -9.263 -5.160 21.173 1.00 93.38 175 LEU A O 1
ATOM 1403 N N . ASP A 1 176 ? -8.640 -7.305 20.938 1.00 92.88 176 ASP A N 1
ATOM 1404 C CA . ASP A 1 176 ? -8.808 -7.668 22.347 1.00 92.88 176 ASP A CA 1
ATOM 1405 C C . ASP A 1 176 ? -7.703 -7.099 23.251 1.00 92.88 176 ASP A C 1
ATOM 1407 O O . ASP A 1 176 ? -7.875 -7.038 24.466 1.00 92.88 176 ASP A O 1
ATOM 1411 N N . THR A 1 177 ? -6.583 -6.646 22.676 1.00 92.50 177 THR A N 1
ATOM 1412 C CA . THR A 1 177 ? -5.505 -5.978 23.428 1.00 92.50 177 THR A CA 1
ATOM 1413 C C . THR A 1 177 ? -5.737 -4.480 23.628 1.00 92.50 177 THR A C 1
ATOM 1415 O O . THR A 1 177 ? -5.000 -3.847 24.383 1.00 92.50 177 THR A O 1
ATOM 1418 N N . LEU A 1 178 ? -6.742 -3.906 22.961 1.00 94.19 178 LEU A N 1
ATOM 1419 C CA . LEU A 1 178 ? -6.990 -2.467 22.956 1.00 94.19 178 LEU A CA 1
ATOM 1420 C C . LEU A 1 178 ? -7.993 -2.059 24.049 1.00 94.19 178 LEU A C 1
ATOM 1422 O O . LEU A 1 178 ? -8.942 -2.797 24.331 1.00 94.19 178 LEU A O 1
ATOM 1426 N N . PRO A 1 179 ? -7.853 -0.855 24.634 1.00 95.69 179 PRO A N 1
ATOM 1427 C CA . PRO A 1 179 ? -8.891 -0.256 25.468 1.00 95.69 179 PRO A CA 1
ATOM 1428 C C . PRO A 1 179 ? -10.223 -0.133 24.717 1.00 95.69 179 PRO A C 1
ATOM 1430 O O . PRO A 1 179 ? -10.246 0.050 23.503 1.00 95.69 179 PRO A O 1
ATOM 1433 N N . ALA A 1 180 ? -11.347 -0.164 25.438 1.00 94.56 180 ALA A N 1
ATOM 1434 C CA . ALA A 1 180 ? -12.682 -0.233 24.832 1.00 94.56 180 ALA A CA 1
ATOM 1435 C C . ALA A 1 180 ? -12.993 0.894 23.826 1.00 94.56 180 ALA A C 1
ATOM 1437 O O . ALA A 1 180 ? -13.701 0.666 22.851 1.00 94.56 180 ALA A O 1
ATOM 1438 N N . GLU A 1 181 ? -12.500 2.110 24.061 1.00 93.88 181 GLU A N 1
ATOM 1439 C CA . GLU A 1 181 ? -12.711 3.245 23.157 1.00 93.88 181 GLU A CA 1
ATOM 1440 C C . GLU A 1 181 ? -11.888 3.130 21.872 1.00 93.88 181 GLU A C 1
ATOM 1442 O O . GLU A 1 181 ? -12.440 3.239 20.779 1.00 93.88 181 GLU A O 1
ATOM 1447 N N . GLU A 1 182 ? -10.601 2.810 21.999 1.00 95.69 182 GLU A N 1
ATOM 1448 C CA . GLU A 1 182 ? -9.713 2.582 20.860 1.00 95.69 182 GLU A CA 1
ATOM 1449 C C . GLU A 1 182 ? -10.179 1.375 20.035 1.00 95.69 182 GLU A C 1
ATOM 1451 O O . GLU A 1 182 ? -10.257 1.447 18.810 1.00 95.69 182 GLU A O 1
ATOM 1456 N N . ARG A 1 183 ? -10.588 0.290 20.700 1.00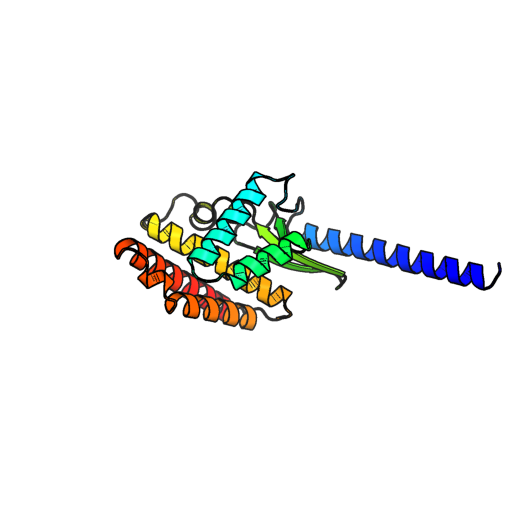 96.31 183 ARG A N 1
ATOM 1457 C CA . ARG A 1 183 ? -11.172 -0.888 20.054 1.00 96.31 183 ARG A CA 1
ATOM 1458 C C . ARG A 1 183 ? -12.350 -0.514 19.153 1.00 96.31 183 ARG A C 1
ATOM 1460 O O . ARG A 1 183 ? -12.367 -0.942 18.004 1.00 96.31 183 ARG A O 1
ATOM 1467 N N . ARG A 1 184 ? -13.295 0.306 19.635 1.00 97.12 184 ARG A N 1
ATOM 1468 C CA . ARG A 1 184 ? -14.449 0.752 18.829 1.00 97.12 184 ARG A CA 1
ATOM 1469 C C . ARG A 1 184 ? -14.019 1.539 17.593 1.00 97.12 184 ARG A C 1
ATOM 1471 O O . ARG A 1 184 ? -14.585 1.335 16.522 1.00 97.12 184 ARG A O 1
ATOM 1478 N N . ALA A 1 185 ? -13.011 2.401 17.724 1.00 97.69 185 ALA A N 1
ATOM 1479 C CA . ALA A 1 185 ? -12.469 3.150 16.594 1.00 97.69 185 ALA A CA 1
ATOM 1480 C C . ALA A 1 185 ? -11.858 2.220 15.530 1.00 97.69 185 ALA A C 1
ATOM 1482 O O . ALA A 1 185 ? -12.113 2.395 14.338 1.00 97.69 185 ALA A O 1
ATOM 1483 N N . TRP A 1 186 ? -11.109 1.194 15.948 1.00 97.44 186 TRP A N 1
ATOM 1484 C CA . TRP A 1 186 ? -10.538 0.189 15.043 1.00 97.44 186 TRP A CA 1
ATOM 1485 C C . TRP A 1 186 ? -11.577 -0.735 14.415 1.00 97.44 186 TRP A C 1
ATOM 1487 O O . TRP A 1 186 ? -11.497 -0.990 13.215 1.00 97.44 186 TRP A O 1
ATOM 1497 N N . GLU 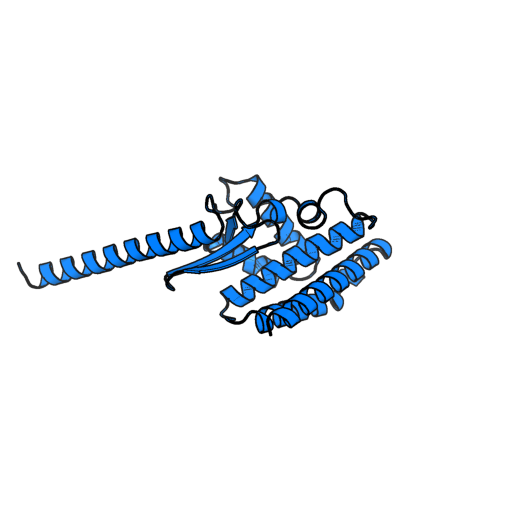A 1 187 ? -12.567 -1.198 15.177 1.00 97.31 187 GLU A N 1
ATOM 1498 C CA . GLU A 1 187 ? -13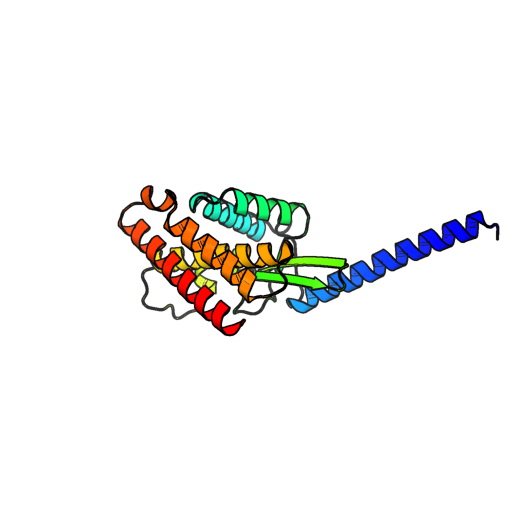.697 -1.970 14.646 1.00 97.31 187 GLU A CA 1
ATOM 1499 C C . GLU A 1 187 ? -14.429 -1.167 13.562 1.00 97.31 187 GLU A C 1
ATOM 1501 O O . GLU A 1 187 ? -14.607 -1.659 12.446 1.00 97.31 187 GLU A O 1
ATOM 1506 N N . TRP A 1 188 ? -14.746 0.102 13.837 1.00 97.88 188 TRP A N 1
ATOM 1507 C CA . TRP A 1 188 ? -15.367 0.994 12.858 1.00 97.88 188 TRP A CA 1
ATOM 1508 C C . TRP A 1 188 ? -14.476 1.252 11.637 1.00 97.88 188 TRP A C 1
ATOM 1510 O O . TRP A 1 188 ? -14.960 1.258 10.502 1.00 97.88 188 TRP A O 1
ATOM 1520 N N . GLY A 1 189 ? -13.173 1.457 11.846 1.00 97.75 189 GLY A N 1
ATOM 1521 C CA . GLY A 1 189 ? -12.213 1.681 10.767 1.00 97.75 189 GLY A CA 1
ATOM 1522 C C . GLY A 1 189 ? -12.101 0.481 9.826 1.00 97.75 189 GLY A C 1
ATOM 1523 O O . GLY A 1 189 ? -12.096 0.659 8.607 1.00 97.75 189 GLY A O 1
ATOM 1524 N N . ILE A 1 190 ? -12.091 -0.735 10.380 1.00 98.06 190 ILE A N 1
ATOM 1525 C CA . ILE A 1 190 ? -12.114 -1.985 9.611 1.00 98.06 190 ILE A CA 1
ATOM 1526 C C . ILE A 1 190 ? -13.432 -2.135 8.851 1.00 98.06 190 ILE A C 1
ATOM 1528 O O . ILE A 1 190 ? -13.412 -2.419 7.656 1.00 98.06 190 ILE A O 1
ATOM 1532 N N . GLU A 1 191 ? -14.575 -1.917 9.499 1.00 98.06 191 GLU A N 1
ATOM 1533 C CA . GLU A 1 191 ? -15.885 -2.020 8.844 1.00 98.06 191 GLU A CA 1
ATOM 1534 C C . GLU A 1 191 ? -16.041 -1.013 7.695 1.00 98.06 191 GLU A C 1
ATOM 1536 O O . GLU A 1 191 ? -16.552 -1.355 6.624 1.00 98.06 191 GLU A O 1
ATOM 1541 N N . SER A 1 192 ? -15.540 0.208 7.884 1.00 98.00 192 SER A N 1
ATOM 1542 C CA . SER A 1 192 ? -15.543 1.260 6.864 1.00 98.00 192 SER A CA 1
ATOM 1543 C C . SER A 1 192 ? -14.662 0.895 5.667 1.00 98.00 192 SER A C 1
ATOM 1545 O O . SER A 1 192 ? -15.090 1.044 4.517 1.00 98.00 192 SER A O 1
ATOM 1547 N N . ALA A 1 193 ? -13.471 0.347 5.922 1.00 97.88 193 ALA A N 1
ATOM 1548 C CA . ALA A 1 193 ? -12.566 -0.114 4.875 1.00 97.88 193 ALA A CA 1
ATOM 1549 C C . ALA A 1 193 ? -13.155 -1.305 4.094 1.00 97.88 193 ALA A C 1
ATOM 1551 O O . ALA A 1 193 ? -13.149 -1.291 2.863 1.00 97.88 193 ALA A O 1
ATOM 1552 N N . ILE A 1 194 ? -13.779 -2.273 4.782 1.00 98.31 194 ILE A N 1
ATOM 1553 C CA . ILE A 1 194 ? -14.510 -3.387 4.149 1.00 98.31 194 ILE A CA 1
ATOM 1554 C C . ILE A 1 194 ? -15.619 -2.860 3.237 1.00 98.31 194 ILE A C 1
ATOM 1556 O O . ILE A 1 194 ? -15.764 -3.328 2.107 1.00 98.31 194 ILE A O 1
ATOM 1560 N N . LEU A 1 195 ? -16.414 -1.893 3.704 1.00 97.94 195 LEU A N 1
ATOM 1561 C CA . LEU A 1 195 ? -17.487 -1.311 2.900 1.00 97.94 195 LEU A CA 1
ATOM 1562 C C . LEU A 1 195 ? -16.940 -0.619 1.644 1.00 97.94 195 LEU A C 1
ATOM 1564 O O . LEU A 1 195 ? -17.532 -0.746 0.571 1.00 97.94 195 LEU A O 1
ATOM 1568 N N . SER A 1 196 ? -15.823 0.100 1.769 1.00 96.31 196 SER A N 1
ATOM 1569 C CA . SER A 1 196 ? -15.143 0.728 0.634 1.00 96.31 196 SER A CA 1
ATOM 1570 C C . SER A 1 196 ? -14.660 -0.316 -0.379 1.00 96.31 196 SER A C 1
ATOM 1572 O O . SER A 1 196 ? -14.993 -0.220 -1.562 1.00 96.31 196 SER A O 1
ATOM 1574 N N . ALA A 1 197 ? -13.966 -1.359 0.088 1.00 97.19 197 ALA A N 1
ATOM 1575 C CA . ALA A 1 197 ? -13.459 -2.435 -0.759 1.00 97.19 197 ALA A CA 1
ATOM 1576 C C . ALA A 1 197 ? -14.589 -3.211 -1.453 1.00 97.19 197 ALA A C 1
ATOM 1578 O O . ALA A 1 197 ? -14.498 -3.479 -2.647 1.00 97.19 197 ALA A O 1
ATOM 1579 N N . ARG A 1 198 ? -15.710 -3.486 -0.768 1.00 97.94 198 ARG A N 1
ATOM 1580 C CA . ARG A 1 198 ? -16.897 -4.119 -1.381 1.00 97.94 198 ARG A CA 1
ATOM 1581 C C . ARG A 1 198 ? -17.479 -3.281 -2.517 1.00 97.94 198 ARG A C 1
ATOM 1583 O O . ARG A 1 198 ? -17.731 -3.812 -3.593 1.00 97.94 198 ARG A O 1
ATOM 1590 N N . LYS A 1 199 ? -17.626 -1.967 -2.318 1.00 97.06 199 LYS A N 1
ATOM 1591 C CA . LYS A 1 199 ? -18.101 -1.055 -3.374 1.00 97.06 199 LYS A CA 1
ATOM 1592 C C . LYS A 1 199 ? -17.145 -1.001 -4.565 1.00 97.06 199 LYS A C 1
ATOM 1594 O O . LYS A 1 199 ? -17.593 -0.870 -5.700 1.00 97.06 199 LYS A O 1
ATOM 1599 N N . ALA A 1 200 ? -15.838 -1.056 -4.321 1.00 95.00 200 ALA A N 1
ATOM 1600 C CA . ALA A 1 200 ? -14.844 -1.078 -5.389 1.00 95.00 200 ALA A CA 1
ATOM 1601 C C . ALA A 1 200 ? -14.879 -2.410 -6.157 1.00 95.00 200 ALA A C 1
ATOM 1603 O O . ALA A 1 200 ? -14.955 -2.408 -7.384 1.00 95.00 200 ALA A O 1
ATOM 1604 N N . ARG A 1 201 ? -14.968 -3.530 -5.433 1.00 96.50 201 ARG A N 1
ATOM 1605 C CA . ARG A 1 201 ? -15.158 -4.880 -5.973 1.00 96.50 201 ARG A CA 1
ATOM 1606 C C . ARG A 1 201 ? -16.396 -4.983 -6.860 1.00 96.50 201 ARG A C 1
ATOM 1608 O O . ARG A 1 201 ? -16.319 -5.557 -7.937 1.00 96.50 201 ARG A O 1
ATOM 1615 N N . GLU A 1 202 ? -17.528 -4.424 -6.433 1.00 96.25 202 GLU A N 1
ATOM 1616 C CA . GLU A 1 202 ? -18.772 -4.380 -7.222 1.00 96.25 202 GLU A CA 1
ATOM 1617 C C . GLU A 1 202 ? -18.621 -3.605 -8.536 1.00 96.25 202 GLU A C 1
ATOM 1619 O O . GLU A 1 202 ? -19.257 -3.947 -9.522 1.00 96.25 202 GLU A O 1
ATOM 1624 N N . ARG A 1 203 ? -17.782 -2.564 -8.572 1.00 93.81 203 ARG A N 1
ATOM 1625 C CA . ARG A 1 203 ? -17.515 -1.789 -9.797 1.00 93.81 203 ARG A CA 1
ATOM 1626 C C . ARG A 1 203 ? -16.507 -2.463 -10.725 1.00 93.81 203 ARG A C 1
ATOM 1628 O O . ARG A 1 203 ? -16.450 -2.115 -11.900 1.00 93.81 203 ARG A O 1
ATOM 1635 N N . ALA A 1 204 ? -15.689 -3.358 -10.182 1.00 87.44 204 ALA A N 1
ATOM 1636 C CA . ALA A 1 204 ? -14.657 -4.091 -10.901 1.00 87.44 204 ALA A CA 1
ATOM 1637 C C . ALA A 1 204 ? -15.181 -5.348 -11.627 1.00 87.44 204 ALA A C 1
ATOM 1639 O O . ALA A 1 204 ? -14.429 -5.929 -12.410 1.00 87.44 204 ALA A O 1
ATOM 1640 N N . GLY A 1 205 ? -16.423 -5.773 -11.345 1.00 64.12 205 GLY A N 1
ATOM 1641 C CA . GLY A 1 205 ? -17.084 -6.950 -11.927 1.00 64.12 205 GLY A CA 1
ATOM 1642 C C . GLY A 1 205 ? -18.342 -6.601 -12.704 1.00 64.12 205 GLY A C 1
ATOM 1643 O O . GLY A 1 205 ? -19.398 -6.476 -12.048 1.00 64.12 205 GLY A O 1
#

Secondary structure (DSSP, 8-state):
--HHHHHHHHHHHHHHHHHHHHHHHHHHHHHTTTS--B-SSTTSHHHHHHHHHHHHHHHHTT-HHHHHHHHHHHHTT-EEEETTS-TT-SEEEEEETTTEEEEEEEHHHHH-HHHHHSPSSPPS--HHHHHHHHHHHHHHHHHHHHHHHTT--SHHHHHHHHHHHHHHHHTSTTGGGS-HHHHHHHHHHHHHHHHHHHHHHHHH-

Foldseek 3Di:
DDPVVVVVVVVVVVVVVLVVVLVVFVVVQQVVFVHPKAALDPVNVLLVVLLVVLLVVCVLLVCVPLSVVVVVCSVVVQEIERCSGDLLAQWAWDGGPVNHTHIYGHSCLSNPLLCSVQPPVGPPDDPLLSVLQSSLLSSLSSQLNVVVSVPDDANLVSLVSSLVVLVCSLPDCSLVVDDPVSSVSNNNSSVVSNVVSVVVSVVRD

pLDDT: mean 94.97, std 4.75, range [64.12, 98.56]

Sequence (205 aa):
MRLRDQVALAAVLAVATYFALRHVAEGKSEAAVGGGVFRPDEHHREEAEAFDRLRAQIVKMGDALLAQRLERLRASGFLWIAPGLGPERWAVFVTALGLSRRIYVRREALLDPVAHLYRTPRPDIPPEYQYAHAWTSLAGALRHEVAHFDGVRDEAPAYDAEIDWYEARRRSGFLDTLPAEERRAWEWGIESAILSARKARERAG

Radius of gyration: 20.12 Å; chains: 1; bounding box: 55×38×64 Å